Protein AF-A0A5N6WJH3-F1 (afdb_monomer)

Foldseek 3Di:
DPPPPDDDCPVVVLVVLVVVLVVVLPDDPVVCPDPVSVVVCLVCLVVQLLNCLLVLHQRSCLDPVNLVSLVVCVVPDPDPDPLLSVLSSVVSSLSNVLSPLLSQLVVCVVVVPADPSLVVSLVVLVVSLCVLVVCCVPRLVVQWPQDDDPDDPDDDDGGQTPHPDLSSLLSLQVSLLSNLLSLLSNQVSQVVVCVVPVPGDGDDCPPVNVVSVSSNVSSLVVNCVVDVVRSPVSVVSSVSSVVSSVD

pLDDT: mean 78.59, std 16.02, range [24.7, 94.75]

Radius of gyration: 19.46 Å; Cα contacts (8 Å, |Δi|>4): 207; chains: 1; bounding box: 52×41×59 Å

Structure (mmCIF, N/CA/C/O backbone):
data_AF-A0A5N6WJH3-F1
#
_entry.id   AF-A0A5N6WJH3-F1
#
loop_
_atom_site.group_PDB
_atom_site.id
_atom_site.type_symbol
_atom_site.label_atom_id
_atom_site.label_alt_id
_atom_site.label_comp_id
_atom_site.label_asym_id
_atom_site.label_entity_id
_atom_site.label_seq_id
_atom_site.pdbx_PDB_ins_code
_atom_site.Cartn_x
_atom_site.Cartn_y
_atom_site.Cartn_z
_atom_site.occupancy
_atom_site.B_iso_or_equiv
_atom_site.auth_seq_id
_atom_site.auth_comp_id
_atom_site.auth_asym_id
_atom_site.auth_atom_id
_atom_site.pdbx_PDB_model_num
ATOM 1 N N . MET A 1 1 ? 3.617 14.339 -28.134 1.00 32.16 1 MET A N 1
ATOM 2 C CA . MET A 1 1 ? 2.434 13.971 -27.325 1.00 32.16 1 MET A CA 1
ATOM 3 C C . MET A 1 1 ? 2.775 14.183 -25.844 1.00 32.16 1 MET A C 1
ATOM 5 O O . MET A 1 1 ? 2.908 13.227 -25.104 1.00 32.16 1 MET A O 1
ATOM 9 N N . TRP A 1 2 ? 3.048 15.435 -25.448 1.00 30.73 2 TRP A N 1
ATOM 10 C CA . TRP A 1 2 ? 3.749 15.787 -24.191 1.00 30.73 2 TRP A CA 1
ATOM 11 C C . TRP A 1 2 ? 3.258 17.125 -23.586 1.00 30.73 2 TRP A C 1
ATOM 13 O O . TRP A 1 2 ? 4.018 17.862 -22.973 1.00 30.73 2 TRP A O 1
ATOM 23 N N . GLN A 1 3 ? 1.977 17.462 -23.759 1.00 24.70 3 GLN A N 1
ATOM 24 C CA . GLN A 1 3 ? 1.374 18.702 -23.236 1.00 24.70 3 GLN A CA 1
ATOM 25 C C . GLN A 1 3 ? 0.069 18.422 -22.469 1.00 24.70 3 GLN A C 1
ATOM 27 O O . GLN A 1 3 ? -0.959 19.036 -22.710 1.00 24.70 3 GLN A O 1
ATOM 32 N N . LEU A 1 4 ? 0.105 17.460 -21.543 1.00 34.00 4 LEU A N 1
ATOM 33 C CA . LEU A 1 4 ? -1.028 17.108 -20.665 1.00 34.00 4 LEU A CA 1
ATOM 34 C C . LEU A 1 4 ? -0.647 17.136 -19.170 1.00 34.00 4 LEU A C 1
ATOM 36 O O . LEU A 1 4 ? -1.301 16.516 -18.342 1.00 34.00 4 LEU A O 1
ATOM 40 N N . LEU A 1 5 ? 0.439 17.831 -18.808 1.00 43.34 5 LEU A N 1
ATOM 41 C CA . LEU A 1 5 ? 1.055 17.749 -17.473 1.00 43.34 5 LEU A CA 1
ATOM 42 C C . LEU A 1 5 ? 0.776 18.934 -16.535 1.00 43.34 5 LEU A C 1
ATOM 44 O O . LEU A 1 5 ? 1.404 19.032 -15.476 1.00 43.34 5 LEU A O 1
ATOM 48 N N . THR A 1 6 ? -0.159 19.826 -16.866 1.00 44.81 6 THR A N 1
ATOM 49 C CA . THR A 1 6 ? -0.454 20.980 -16.004 1.00 44.81 6 THR A CA 1
ATOM 50 C C . THR A 1 6 ? -1.944 21.318 -15.944 1.00 44.81 6 THR A C 1
ATOM 52 O O . THR A 1 6 ? -2.487 21.991 -16.813 1.00 44.81 6 THR A O 1
ATOM 55 N N . ASN A 1 7 ? -2.555 20.898 -14.834 1.00 43.06 7 ASN A N 1
ATOM 56 C CA . ASN A 1 7 ? -3.605 21.596 -14.081 1.00 43.06 7 ASN A CA 1
ATOM 57 C C . ASN A 1 7 ? -5.048 21.706 -14.611 1.00 43.06 7 ASN A C 1
ATOM 59 O O . ASN A 1 7 ? -5.865 22.268 -13.888 1.00 43.06 7 ASN A O 1
ATOM 63 N N . ALA A 1 8 ? -5.424 21.126 -15.756 1.00 41.91 8 ALA A N 1
ATOM 64 C CA . ALA A 1 8 ? -6.827 21.161 -16.221 1.00 41.91 8 ALA A CA 1
ATOM 65 C C . ALA A 1 8 ? -7.581 19.811 -16.174 1.00 41.91 8 ALA A C 1
ATOM 67 O O . ALA A 1 8 ? -8.808 19.796 -16.242 1.00 41.91 8 ALA A O 1
ATOM 68 N N . ASP A 1 9 ? -6.884 18.678 -16.024 1.00 46.31 9 ASP A N 1
ATOM 69 C CA . ASP A 1 9 ? -7.459 17.357 -16.332 1.00 46.31 9 ASP A CA 1
ATOM 70 C C . ASP A 1 9 ? -7.733 16.444 -15.127 1.00 46.31 9 ASP A C 1
ATOM 72 O O . ASP A 1 9 ? -8.095 15.286 -15.328 1.00 46.31 9 ASP A O 1
ATOM 76 N N . ASN A 1 10 ? -7.628 16.920 -13.881 1.00 49.72 10 ASN A N 1
ATOM 77 C CA . ASN A 1 10 ? -7.889 16.079 -12.697 1.00 49.72 10 ASN A CA 1
ATOM 78 C C . ASN A 1 10 ? -9.266 15.383 -12.767 1.00 49.72 10 ASN A C 1
ATOM 80 O O . ASN A 1 10 ? -9.394 14.215 -12.406 1.00 49.72 10 ASN A O 1
ATOM 84 N N . GLY A 1 11 ? -10.282 16.062 -13.317 1.00 52.88 11 GLY A N 1
ATOM 85 C CA . GLY A 1 11 ? -11.601 15.470 -13.560 1.00 52.88 11 GLY A CA 1
ATOM 86 C C . GLY A 1 11 ? -11.616 14.401 -14.662 1.00 52.88 11 GLY A C 1
ATOM 87 O O . GLY A 1 11 ? -12.290 13.386 -14.514 1.00 52.88 11 GLY A O 1
ATOM 88 N N . ARG A 1 12 ? -10.847 14.580 -15.746 1.00 53.66 12 ARG A N 1
ATOM 89 C CA . ARG A 1 12 ? -10.812 13.650 -16.891 1.00 53.66 12 ARG A CA 1
ATOM 90 C C . ARG A 1 12 ? -9.989 12.397 -16.600 1.00 53.66 12 ARG A C 1
ATOM 92 O O . ARG A 1 12 ? -10.403 11.306 -16.981 1.00 53.66 12 ARG A O 1
ATOM 99 N N . TRP A 1 13 ? -8.873 12.527 -15.884 1.00 51.66 13 TRP A N 1
ATOM 100 C CA . TRP A 1 13 ? -8.043 11.386 -15.486 1.00 51.66 13 TRP A CA 1
ATOM 101 C C . TRP A 1 13 ? -8.733 10.500 -14.455 1.00 51.66 13 TRP A C 1
ATOM 103 O O . TRP A 1 13 ? -8.719 9.284 -14.617 1.00 51.66 13 TRP A O 1
ATOM 113 N N . ASN A 1 14 ? -9.409 11.091 -13.463 1.00 58.97 14 ASN A N 1
ATOM 114 C CA . ASN A 1 14 ? -10.216 10.321 -12.517 1.00 58.97 14 ASN A CA 1
ATOM 115 C C . ASN A 1 14 ? -11.358 9.577 -13.227 1.00 58.97 14 ASN A C 1
ATOM 117 O O . ASN A 1 14 ? -11.611 8.417 -12.928 1.00 58.97 14 ASN A O 1
ATOM 121 N N . GLN A 1 15 ? -12.022 10.195 -14.211 1.00 62.81 15 GLN A N 1
ATOM 122 C CA . GLN A 1 15 ? -13.077 9.529 -14.988 1.00 62.81 15 GLN A CA 1
ATOM 123 C C . GLN A 1 15 ? -12.544 8.387 -15.867 1.00 62.81 15 GLN A C 1
ATOM 125 O O . GLN A 1 15 ? -13.124 7.301 -15.879 1.00 62.81 15 GLN A O 1
ATOM 130 N N . LEU A 1 16 ? -11.431 8.597 -16.577 1.00 63.16 16 LEU A N 1
ATOM 131 C CA . LEU A 1 16 ? -10.795 7.561 -17.402 1.00 63.16 16 LEU A CA 1
ATOM 132 C C . LEU A 1 16 ? -10.299 6.385 -16.561 1.00 63.16 16 LEU A C 1
ATOM 134 O O . LEU A 1 16 ? -10.426 5.223 -16.959 1.00 63.16 16 LEU A O 1
ATOM 138 N N . SER A 1 17 ? -9.760 6.674 -15.382 1.00 66.44 17 SER A N 1
ATOM 139 C CA . SER A 1 17 ? -9.270 5.643 -14.484 1.00 66.44 17 SER A CA 1
ATOM 140 C C . SER A 1 17 ? -10.406 4.876 -13.806 1.00 66.44 17 SER A C 1
ATOM 142 O O . SER A 1 17 ? -10.348 3.649 -13.746 1.00 66.44 17 SER A O 1
ATOM 144 N N . HIS A 1 18 ? -11.494 5.557 -13.423 1.00 76.19 18 HIS A N 1
ATOM 145 C CA . HIS A 1 18 ? -12.748 4.917 -13.015 1.00 76.19 18 HIS A CA 1
ATOM 146 C C . HIS A 1 18 ? -13.290 3.982 -14.099 1.00 76.19 18 HIS A C 1
ATOM 148 O O . HIS A 1 18 ? -13.657 2.847 -13.797 1.00 76.19 18 HIS A O 1
ATOM 154 N N . GLY A 1 19 ? -13.295 4.428 -15.359 1.00 81.12 19 GLY A N 1
ATOM 155 C CA . GLY A 1 19 ? -13.703 3.603 -16.496 1.00 81.12 19 GLY A CA 1
ATOM 156 C C . GLY A 1 19 ? -12.815 2.369 -16.663 1.00 81.12 19 GLY A C 1
ATOM 157 O O . GLY A 1 19 ? -13.323 1.262 -16.811 1.00 81.12 19 GLY A O 1
ATOM 158 N N . THR A 1 20 ? -11.495 2.536 -16.563 1.00 83.19 20 THR A N 1
ATOM 159 C CA . THR A 1 20 ? -10.525 1.431 -16.678 1.00 83.19 20 THR A CA 1
ATOM 160 C C . THR A 1 20 ? -10.698 0.410 -15.557 1.00 83.19 20 THR A C 1
ATOM 162 O O . THR A 1 20 ? -10.765 -0.791 -15.821 1.00 83.19 20 THR A O 1
ATOM 165 N N . LYS A 1 21 ? -10.842 0.879 -14.313 1.00 87.19 21 LYS A N 1
ATOM 166 C CA . LYS A 1 21 ? -11.121 0.028 -13.155 1.00 87.19 21 LYS A CA 1
ATOM 167 C C . LYS A 1 21 ? -12.421 -0.753 -13.345 1.00 87.19 21 LYS A C 1
ATOM 169 O O . LYS A 1 21 ? -12.420 -1.968 -13.184 1.00 87.19 21 LYS A O 1
ATOM 174 N N . ALA A 1 22 ? -13.505 -0.079 -13.733 1.00 86.31 22 ALA A N 1
ATOM 175 C CA . ALA A 1 22 ? -14.798 -0.719 -13.959 1.00 86.31 22 ALA A CA 1
ATOM 176 C C . ALA A 1 22 ? -14.737 -1.760 -15.087 1.00 86.31 22 ALA A C 1
ATOM 178 O O . ALA A 1 22 ? -15.319 -2.835 -14.963 1.00 86.31 22 ALA A O 1
ATOM 179 N N . LEU A 1 23 ? -14.012 -1.477 -16.172 1.00 86.81 23 LEU A N 1
ATOM 180 C CA . LEU A 1 23 ? -13.816 -2.433 -17.262 1.00 86.81 23 LEU A CA 1
ATOM 181 C C . LEU A 1 23 ? -13.069 -3.681 -16.788 1.00 86.81 23 LEU A C 1
ATOM 183 O O . LEU A 1 23 ? -13.513 -4.788 -17.076 1.00 86.81 23 LEU A O 1
ATOM 187 N N . ILE A 1 24 ? -11.968 -3.514 -16.051 1.00 88.88 24 ILE A N 1
ATOM 188 C CA . ILE A 1 24 ? -11.166 -4.636 -15.543 1.00 88.88 24 ILE A CA 1
ATOM 189 C C . ILE A 1 24 ? -11.953 -5.452 -14.519 1.00 88.88 24 ILE A C 1
ATOM 191 O O . ILE A 1 24 ? -11.999 -6.672 -14.630 1.00 88.88 24 ILE A O 1
ATOM 195 N N . GLN A 1 25 ? -12.621 -4.787 -13.576 1.00 89.38 25 GLN A N 1
ATOM 196 C CA . GLN A 1 25 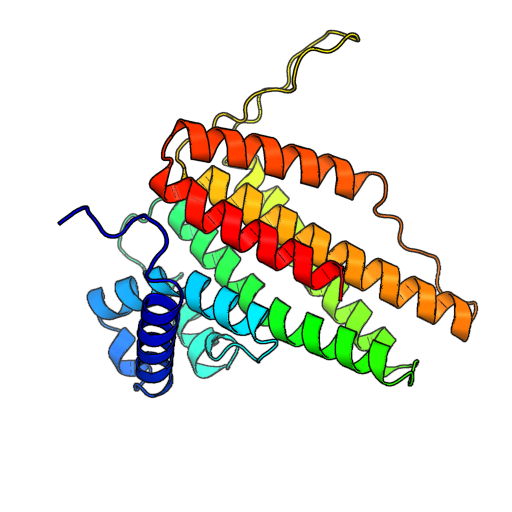? -13.425 -5.433 -12.541 1.00 89.38 25 GLN A CA 1
ATOM 197 C C . GLN A 1 25 ? -14.561 -6.286 -13.125 1.00 89.38 25 GLN A C 1
ATOM 199 O O . GLN A 1 25 ? -14.881 -7.331 -12.567 1.00 89.38 25 GLN A O 1
ATOM 204 N N . ASN A 1 26 ? -15.162 -5.852 -14.239 1.00 87.81 26 ASN A N 1
ATOM 205 C CA . ASN A 1 26 ? -16.248 -6.574 -14.910 1.00 87.81 26 ASN A CA 1
ATOM 206 C C . ASN A 1 26 ? -15.763 -7.553 -15.995 1.00 87.81 26 ASN A C 1
ATOM 208 O O . ASN A 1 26 ? -16.580 -8.234 -16.615 1.00 87.81 26 ASN A O 1
ATOM 212 N N . CYS A 1 27 ? -14.458 -7.618 -16.269 1.00 87.62 27 CYS A N 1
ATOM 213 C CA . CYS A 1 27 ? -13.908 -8.610 -17.185 1.00 87.62 27 CYS A CA 1
ATOM 214 C C . CYS A 1 27 ? -13.752 -9.962 -16.491 1.00 87.62 27 CYS A C 1
ATOM 216 O O . CYS A 1 27 ? -13.432 -10.042 -15.310 1.00 87.62 27 CYS A O 1
ATOM 218 N N . ASP A 1 28 ? -13.892 -11.034 -17.269 1.00 87.75 28 ASP A N 1
ATOM 219 C CA . ASP A 1 28 ? -13.477 -12.357 -16.821 1.00 87.75 28 ASP A CA 1
ATOM 220 C C . ASP A 1 28 ? -11.967 -12.365 -16.517 1.00 87.75 28 ASP A C 1
ATOM 222 O O . ASP A 1 28 ? -11.148 -11.967 -17.355 1.00 87.75 28 ASP A O 1
ATOM 226 N N . ILE A 1 29 ? -11.608 -12.847 -15.324 1.00 89.44 29 ILE A N 1
ATOM 227 C CA . ILE A 1 29 ? -10.230 -12.968 -14.829 1.00 89.44 29 ILE A CA 1
ATOM 228 C C . ILE A 1 29 ? -9.385 -13.807 -15.794 1.00 89.44 29 ILE A C 1
ATOM 230 O O . ILE A 1 29 ? -8.207 -13.513 -16.010 1.00 89.44 29 ILE A O 1
ATOM 234 N N . GLY A 1 30 ? -9.998 -14.792 -16.466 1.00 87.88 30 GLY A N 1
ATOM 235 C CA . GLY A 1 30 ? -9.342 -15.613 -17.485 1.00 87.88 30 GLY A CA 1
ATOM 236 C C . GLY A 1 30 ? -8.691 -14.809 -18.619 1.00 87.88 30 GLY A C 1
ATOM 237 O O . GLY A 1 30 ? -7.679 -15.247 -19.174 1.00 87.88 30 GLY A O 1
ATOM 238 N N . ARG A 1 31 ? -9.193 -13.602 -18.923 1.00 88.12 31 ARG A N 1
ATOM 239 C CA . ARG A 1 31 ? -8.635 -12.722 -19.968 1.00 88.12 31 ARG A CA 1
ATOM 240 C C . ARG A 1 31 ? -7.247 -12.186 -19.624 1.00 88.12 31 ARG A C 1
ATOM 242 O O . ARG A 1 31 ? -6.472 -11.900 -20.530 1.00 88.12 31 ARG A O 1
ATOM 249 N N . PHE A 1 32 ? -6.911 -12.098 -18.340 1.00 89.31 32 PHE A N 1
ATOM 250 C CA . PHE A 1 32 ? -5.624 -11.579 -17.872 1.00 89.31 32 PHE A CA 1
ATOM 251 C C . PHE A 1 32 ? -4.522 -12.643 -17.838 1.00 89.31 32 PHE A C 1
ATOM 253 O O . PHE A 1 32 ? -3.398 -12.346 -17.451 1.00 89.31 32 PHE A O 1
ATOM 260 N N . ARG A 1 33 ? -4.801 -13.880 -18.272 1.00 86.38 33 ARG A N 1
ATOM 261 C CA . ARG A 1 33 ? -3.776 -14.931 -18.402 1.00 86.38 33 ARG A CA 1
ATOM 262 C C . ARG A 1 33 ? -2.758 -14.636 -19.505 1.00 86.38 33 ARG A C 1
ATOM 264 O O . ARG A 1 33 ? -1.652 -15.166 -19.464 1.00 86.38 33 ARG A O 1
ATOM 271 N N . GLN A 1 34 ? -3.125 -13.811 -20.484 1.00 85.06 34 GLN A N 1
ATOM 272 C CA . GLN A 1 34 ? -2.228 -13.413 -21.562 1.00 85.06 34 GLN A CA 1
ATOM 273 C C . GLN A 1 34 ? -1.188 -12.392 -21.062 1.00 85.06 34 GLN A C 1
ATOM 275 O O . GLN A 1 34 ? -1.531 -11.522 -20.257 1.00 85.06 34 GLN A O 1
ATOM 280 N N . PRO A 1 35 ? 0.079 -12.453 -21.524 1.00 83.88 35 PRO A N 1
ATOM 281 C CA . PRO A 1 35 ? 1.154 -11.616 -20.984 1.00 83.88 35 PRO A CA 1
ATOM 282 C C . PRO A 1 35 ? 0.890 -10.108 -21.061 1.00 83.88 35 PRO A C 1
ATOM 284 O O . PRO A 1 35 ? 1.255 -9.374 -20.144 1.00 83.88 35 PRO A O 1
ATOM 287 N N . PHE A 1 36 ? 0.255 -9.639 -22.139 1.00 85.19 36 PHE A N 1
ATOM 288 C CA . PHE A 1 36 ? -0.025 -8.218 -22.337 1.00 85.19 36 PHE A CA 1
ATOM 289 C C . PHE A 1 36 ? -1.093 -7.708 -21.364 1.00 85.19 36 PHE A C 1
ATOM 291 O O . PHE A 1 36 ? -0.845 -6.761 -20.618 1.00 85.19 36 PHE A O 1
ATOM 298 N N . GLU A 1 37 ? -2.256 -8.358 -21.325 1.00 87.56 37 GLU A N 1
ATOM 299 C CA . GLU A 1 37 ? -3.357 -8.030 -20.418 1.00 87.56 37 GLU A CA 1
ATOM 300 C C . GLU A 1 37 ? -2.897 -8.118 -18.965 1.00 87.56 37 GLU A C 1
ATOM 302 O O . GLU A 1 37 ? -3.240 -7.259 -18.149 1.00 87.56 37 GLU A O 1
ATOM 307 N N . ARG A 1 38 ? -2.054 -9.106 -18.652 1.00 85.38 38 ARG A N 1
ATOM 308 C CA . ARG A 1 38 ? -1.432 -9.220 -17.338 1.00 85.38 38 ARG A CA 1
ATOM 309 C C . ARG A 1 38 ? -0.548 -8.024 -17.014 1.00 85.38 38 ARG A C 1
ATOM 311 O O 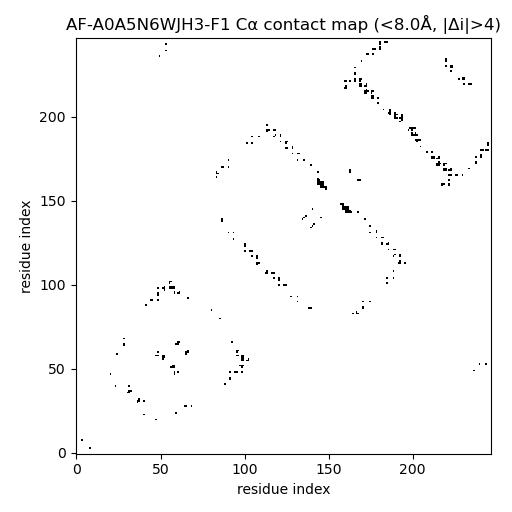. ARG A 1 38 ? -0.717 -7.415 -15.962 1.00 85.38 38 ARG A O 1
ATOM 318 N N . ALA A 1 39 ? 0.385 -7.675 -17.898 1.00 83.62 39 ALA A N 1
ATOM 319 C CA . ALA A 1 39 ? 1.272 -6.532 -17.694 1.00 83.62 39 ALA A CA 1
ATOM 320 C C . ALA A 1 39 ? 0.477 -5.223 -17.551 1.00 83.62 39 ALA A C 1
ATOM 322 O O . ALA A 1 39 ? 0.830 -4.365 -16.740 1.00 83.62 39 ALA A O 1
ATOM 323 N N . MET A 1 40 ? -0.631 -5.096 -18.286 1.00 86.12 40 MET A N 1
ATOM 324 C CA . MET A 1 40 ? -1.573 -3.991 -18.146 1.00 86.12 40 MET A CA 1
ATOM 325 C C . MET A 1 40 ? -2.201 -3.971 -16.745 1.00 86.12 40 MET A C 1
ATOM 327 O O . MET A 1 40 ? -2.115 -2.936 -16.084 1.00 86.12 40 MET A O 1
ATOM 331 N N . LEU A 1 41 ? -2.756 -5.089 -16.259 1.00 88.81 41 LEU A N 1
ATOM 332 C CA . LEU A 1 41 ? -3.303 -5.193 -14.897 1.00 88.81 41 LEU A CA 1
ATOM 333 C C . LEU A 1 41 ? -2.246 -4.835 -13.843 1.00 88.81 41 LEU A C 1
ATOM 335 O O . LEU A 1 41 ? -2.488 -3.992 -12.981 1.00 88.81 41 LEU A O 1
ATOM 339 N N . GLU A 1 42 ? -1.051 -5.412 -13.962 1.00 87.25 42 GLU A N 1
ATOM 340 C CA . GLU A 1 42 ? 0.068 -5.157 -13.055 1.00 87.25 42 GLU A CA 1
ATOM 341 C C . GLU A 1 42 ? 0.487 -3.686 -13.035 1.00 87.25 42 GLU A C 1
ATOM 343 O O . GLU A 1 42 ? 0.797 -3.136 -11.978 1.00 87.25 42 GLU A O 1
ATOM 348 N N . SER A 1 43 ? 0.482 -3.016 -14.189 1.00 84.19 43 SER A N 1
ATOM 349 C CA . SER A 1 43 ? 0.833 -1.595 -14.286 1.00 84.19 43 SER A CA 1
ATOM 350 C C . SER A 1 43 ? -0.164 -0.673 -13.578 1.00 84.19 43 SER A C 1
ATOM 352 O O . SER A 1 43 ? 0.227 0.403 -13.131 1.00 84.19 43 SER A O 1
ATOM 354 N N . GLN A 1 44 ? -1.427 -1.095 -13.454 1.00 87.44 44 GLN A N 1
ATOM 355 C CA . GLN A 1 44 ? -2.515 -0.284 -12.898 1.00 87.44 44 GLN A CA 1
ATOM 356 C C . GLN A 1 44 ? -2.881 -0.666 -11.456 1.00 87.44 44 GLN A C 1
ATOM 358 O O . GLN A 1 44 ? -3.644 0.044 -10.805 1.00 87.44 44 GLN A O 1
ATOM 363 N N . ARG A 1 45 ? -2.324 -1.761 -10.926 1.00 89.19 45 ARG A N 1
ATOM 364 C CA . ARG A 1 45 ? -2.699 -2.347 -9.629 1.00 89.19 45 ARG A CA 1
ATOM 365 C C . ARG A 1 45 ? -2.647 -1.337 -8.479 1.00 89.19 45 ARG A C 1
ATOM 367 O O . ARG A 1 45 ? -3.648 -1.114 -7.805 1.00 89.19 45 ARG A O 1
ATOM 374 N N . ALA A 1 46 ? -1.511 -0.654 -8.329 1.00 86.12 46 ALA A N 1
ATOM 375 C CA . ALA A 1 46 ? -1.323 0.388 -7.319 1.00 86.12 46 ALA A CA 1
ATOM 376 C C . ALA A 1 46 ? -2.322 1.546 -7.472 1.00 86.12 46 ALA A C 1
ATOM 378 O O . ALA A 1 46 ? -2.786 2.101 -6.480 1.00 86.12 46 ALA A O 1
ATOM 379 N N . PHE A 1 47 ? -2.686 1.888 -8.711 1.00 83.19 47 PHE A N 1
ATOM 380 C CA . PHE A 1 47 ? -3.638 2.957 -8.980 1.00 83.19 47 PHE A CA 1
ATOM 381 C C . PHE A 1 47 ? -5.045 2.598 -8.483 1.00 83.19 47 PHE A C 1
ATOM 383 O O . PHE A 1 47 ? -5.677 3.416 -7.817 1.00 83.19 47 PHE A O 1
ATOM 390 N N . PHE A 1 48 ? -5.523 1.375 -8.743 1.00 87.38 48 PHE A N 1
ATOM 391 C CA . PHE A 1 48 ? -6.833 0.925 -8.252 1.00 87.38 48 PHE A CA 1
ATOM 392 C C . PHE A 1 48 ? -6.897 0.920 -6.727 1.00 87.38 48 PHE A C 1
ATOM 394 O O . PHE A 1 48 ? -7.877 1.394 -6.160 1.00 87.38 48 PHE A O 1
ATOM 401 N N . ILE A 1 49 ? -5.827 0.459 -6.076 1.00 86.81 49 ILE A N 1
ATOM 402 C CA . ILE A 1 49 ? -5.727 0.442 -4.614 1.00 86.81 49 ILE A CA 1
ATOM 403 C C . ILE A 1 49 ? -5.824 1.859 -4.050 1.00 86.81 49 ILE A C 1
ATOM 405 O O . ILE A 1 49 ? -6.630 2.107 -3.160 1.00 86.81 49 ILE A O 1
ATOM 409 N N . VAL A 1 50 ? -5.045 2.803 -4.586 1.00 80.19 50 VAL A N 1
ATOM 410 C CA . VAL A 1 50 ? -5.073 4.204 -4.137 1.00 80.19 50 VAL A CA 1
ATOM 411 C C . VAL A 1 50 ? -6.436 4.842 -4.393 1.00 80.19 50 VAL A C 1
ATOM 413 O O . VAL A 1 50 ? -6.953 5.556 -3.538 1.00 80.19 50 VAL A O 1
ATOM 416 N N . GLN A 1 51 ? -7.054 4.571 -5.541 1.00 80.25 51 GLN A N 1
ATOM 417 C CA . GLN A 1 51 ? -8.392 5.067 -5.851 1.00 80.25 51 GLN A CA 1
ATOM 418 C C . GLN A 1 51 ? -9.434 4.573 -4.838 1.00 80.25 51 GLN A C 1
ATOM 420 O O . GLN A 1 51 ? -10.218 5.377 -4.338 1.00 80.25 51 GLN A O 1
ATOM 425 N N . ASP A 1 52 ? -9.418 3.283 -4.509 1.00 84.12 52 ASP A N 1
ATOM 426 C CA . ASP A 1 52 ? -10.314 2.688 -3.513 1.00 84.12 52 ASP A CA 1
ATOM 427 C C . ASP A 1 52 ? -10.046 3.189 -2.097 1.00 84.12 52 ASP A C 1
ATOM 429 O O . ASP A 1 52 ? -10.978 3.502 -1.361 1.00 84.12 52 ASP A O 1
ATOM 433 N N . MET A 1 53 ? -8.774 3.370 -1.751 1.00 78.69 53 MET A N 1
ATOM 434 C CA . MET A 1 53 ? -8.357 3.969 -0.487 1.00 78.69 53 MET A CA 1
ATOM 435 C C . MET A 1 53 ? -8.905 5.389 -0.314 1.00 78.69 53 MET A C 1
ATOM 437 O O . MET A 1 53 ? -9.455 5.717 0.733 1.00 78.69 53 MET A O 1
ATOM 441 N N . ASN A 1 54 ? -8.818 6.215 -1.359 1.00 76.00 54 ASN A N 1
ATOM 442 C CA . ASN A 1 54 ? -9.334 7.586 -1.341 1.00 76.00 54 ASN A CA 1
ATOM 443 C C . ASN A 1 54 ? -10.854 7.650 -1.221 1.00 76.00 54 ASN A C 1
ATOM 445 O O . ASN A 1 54 ? -11.389 8.559 -0.591 1.00 76.00 54 ASN A O 1
ATOM 449 N N . LEU A 1 55 ? -11.546 6.705 -1.853 1.00 77.50 55 LEU A N 1
ATOM 450 C CA . LEU A 1 55 ? -13.001 6.618 -1.800 1.00 77.50 55 LEU A CA 1
ATOM 451 C C . LEU A 1 55 ? -13.499 5.895 -0.550 1.00 77.50 55 LEU A C 1
ATOM 453 O O . LEU A 1 55 ? -14.710 5.844 -0.357 1.00 77.50 55 LEU A O 1
ATOM 457 N N . ARG A 1 56 ? -12.585 5.365 0.278 1.00 74.00 56 ARG A N 1
ATOM 458 C CA . ARG A 1 56 ? -12.892 4.499 1.420 1.00 74.00 56 ARG A CA 1
ATOM 459 C C . ARG A 1 56 ? -13.849 3.385 0.987 1.00 74.00 56 ARG A C 1
ATOM 461 O O . ARG A 1 56 ? -14.959 3.287 1.487 1.00 74.00 56 ARG A O 1
ATOM 468 N N . GLN A 1 57 ? -13.452 2.636 -0.039 1.00 82.69 57 GLN A N 1
ATOM 469 C CA . GLN A 1 57 ? -14.212 1.503 -0.558 1.00 82.69 57 GLN A CA 1
ATOM 470 C C . GLN A 1 57 ? -13.337 0.249 -0.623 1.00 82.69 57 GLN A C 1
ATOM 472 O O . GLN A 1 57 ? -12.115 0.346 -0.774 1.00 82.69 57 GLN A O 1
ATOM 477 N N . PRO A 1 58 ? -13.941 -0.952 -0.573 1.00 84.81 58 PRO A N 1
ATOM 478 C CA . PRO A 1 58 ? -13.205 -2.186 -0.779 1.00 84.81 58 PRO A CA 1
ATOM 479 C C . PRO A 1 58 ? -12.570 -2.256 -2.166 1.00 84.81 58 PRO A C 1
ATOM 481 O O . PRO A 1 58 ? -13.245 -2.101 -3.186 1.00 84.81 58 PRO A O 1
ATOM 484 N N . CYS A 1 59 ? -11.276 -2.576 -2.210 1.00 88.81 59 CYS A N 1
ATOM 485 C CA . CYS A 1 59 ? -10.603 -2.818 -3.475 1.00 88.81 59 CYS A CA 1
ATOM 486 C C . CYS A 1 59 ? -11.037 -4.164 -4.059 1.00 88.81 59 CYS A C 1
ATOM 488 O O . CYS A 1 59 ? -10.926 -5.198 -3.402 1.00 88.81 59 CYS A O 1
ATOM 490 N N . PHE A 1 60 ? -11.496 -4.184 -5.314 1.00 89.94 60 PHE A N 1
ATOM 491 C CA . PHE A 1 60 ? -11.943 -5.426 -5.964 1.00 89.94 60 PHE A CA 1
ATOM 492 C C . PHE A 1 60 ? -10.827 -6.484 -6.044 1.00 89.94 60 PHE A C 1
ATOM 494 O O . PHE A 1 60 ? -11.105 -7.680 -6.000 1.00 89.94 60 PHE A O 1
ATOM 501 N N . LEU A 1 61 ? -9.565 -6.043 -6.085 1.00 91.25 61 LEU A N 1
ATOM 502 C CA . LEU A 1 61 ? -8.383 -6.907 -6.064 1.00 91.25 61 LEU A CA 1
ATOM 503 C C . LEU A 1 61 ? -8.213 -7.672 -4.743 1.00 91.25 61 LEU A C 1
ATOM 505 O O . LEU A 1 61 ? -7.491 -8.664 -4.705 1.00 91.25 61 LEU A O 1
ATOM 509 N N . ALA A 1 62 ? -8.877 -7.240 -3.667 1.00 88.75 62 ALA A N 1
ATOM 510 C CA . ALA A 1 62 ? -8.876 -7.955 -2.396 1.00 88.75 62 ALA A CA 1
ATOM 511 C C . ALA A 1 62 ? -9.743 -9.231 -2.428 1.00 88.75 62 ALA A C 1
ATOM 513 O O . ALA A 1 62 ? -9.613 -10.074 -1.542 1.00 88.75 62 ALA A O 1
ATOM 514 N N . GLN A 1 63 ? -10.613 -9.399 -3.433 1.00 89.00 63 GLN A N 1
ATOM 515 C CA . GLN A 1 63 ? -11.506 -10.557 -3.556 1.00 89.00 63 GLN A CA 1
ATOM 516 C C . GLN A 1 63 ? -10.736 -11.827 -3.957 1.00 89.00 63 GLN A C 1
ATOM 518 O O . GLN A 1 63 ? -9.817 -11.767 -4.773 1.00 89.00 63 GLN A O 1
ATOM 523 N N . SER A 1 64 ? -11.139 -12.989 -3.423 1.00 86.81 64 SER A N 1
ATOM 524 C CA . SER A 1 64 ? -10.415 -14.270 -3.582 1.00 86.81 64 SER A CA 1
ATOM 525 C C . SER A 1 64 ? -10.062 -14.631 -5.036 1.00 86.81 64 SER A C 1
ATOM 527 O O . SER A 1 64 ? -8.889 -14.915 -5.273 1.00 86.81 64 SER A O 1
ATOM 529 N N . PRO A 1 65 ? -10.966 -14.500 -6.031 1.00 90.00 65 PRO A N 1
ATOM 530 C CA . PRO A 1 65 ? -10.629 -14.827 -7.417 1.00 90.00 65 PRO A CA 1
ATOM 531 C C . PRO A 1 65 ? -9.462 -13.997 -7.975 1.00 90.00 65 PRO A C 1
ATOM 533 O O . PRO A 1 65 ? -8.632 -14.503 -8.726 1.00 90.00 65 PRO A O 1
ATOM 536 N N . TRP A 1 66 ? -9.368 -12.723 -7.581 1.00 90.81 66 TRP A N 1
ATOM 537 C CA . TRP A 1 66 ? -8.268 -11.841 -7.974 1.00 90.81 66 TRP A CA 1
ATOM 538 C C . TRP A 1 66 ? -6.996 -12.127 -7.174 1.00 90.81 66 TRP A C 1
ATOM 540 O O . TRP A 1 66 ? -5.907 -12.145 -7.743 1.00 90.81 66 TRP A O 1
ATOM 550 N N . ARG A 1 67 ? -7.122 -12.403 -5.872 1.00 88.31 67 ARG A N 1
ATOM 551 C CA . ARG A 1 67 ? -5.996 -12.753 -4.990 1.00 88.31 67 ARG A CA 1
ATOM 552 C C . ARG A 1 67 ? -5.279 -14.022 -5.429 1.00 88.31 67 ARG A C 1
ATOM 554 O O . ARG A 1 67 ? -4.052 -14.046 -5.478 1.00 88.31 67 ARG A O 1
ATOM 561 N N . GLU A 1 68 ? -6.045 -15.064 -5.721 1.00 88.25 68 GLU A N 1
ATOM 562 C CA . GLU A 1 68 ? -5.528 -16.359 -6.163 1.00 88.25 68 GLU A CA 1
ATOM 563 C C . GLU A 1 68 ? -4.816 -16.204 -7.507 1.00 88.25 68 GLU A C 1
ATOM 565 O O . GLU A 1 68 ? -3.649 -16.571 -7.631 1.00 88.25 68 GLU A O 1
ATOM 570 N N . PHE A 1 69 ? -5.454 -15.524 -8.463 1.00 88.12 69 PHE A N 1
ATOM 571 C CA . PHE A 1 69 ? -4.877 -15.246 -9.777 1.00 88.12 69 PHE A CA 1
ATOM 572 C C . PHE A 1 69 ? -3.557 -14.450 -9.724 1.00 88.12 69 PHE A C 1
ATOM 574 O O . PHE A 1 69 ? -2.624 -14.714 -10.493 1.00 88.12 69 PHE A O 1
ATOM 581 N N . LEU A 1 70 ? -3.460 -13.452 -8.839 1.00 85.44 70 LEU A N 1
ATOM 582 C CA . LEU A 1 70 ? -2.233 -12.671 -8.669 1.00 85.44 70 LEU A CA 1
ATOM 583 C C . LEU A 1 70 ? -1.117 -13.519 -8.035 1.00 85.44 70 LEU A C 1
ATOM 585 O O . LEU A 1 70 ? 0.017 -13.462 -8.511 1.00 85.44 70 LEU A O 1
ATOM 589 N N . ARG A 1 71 ? -1.452 -14.369 -7.053 1.00 80.25 71 ARG A N 1
ATOM 590 C CA . ARG A 1 71 ? -0.498 -15.232 -6.334 1.00 80.25 71 ARG A CA 1
ATOM 591 C C . ARG A 1 71 ? 0.058 -16.376 -7.183 1.00 80.25 71 ARG A C 1
ATOM 593 O O . ARG A 1 71 ? 1.269 -16.568 -7.197 1.00 80.25 71 ARG A O 1
ATOM 600 N N . GLU A 1 72 ? -0.790 -17.098 -7.921 1.00 74.31 72 GLU A N 1
ATOM 601 C CA . GLU A 1 72 ? -0.402 -18.262 -8.752 1.00 74.31 72 GLU A CA 1
ATOM 602 C C . GLU A 1 72 ? 0.703 -17.950 -9.773 1.00 74.31 72 GLU A C 1
ATOM 604 O O . GLU A 1 72 ? 1.361 -18.837 -10.316 1.00 74.31 72 GLU A O 1
ATOM 609 N N . THR A 1 73 ? 0.899 -16.672 -10.086 1.00 61.06 73 THR A N 1
ATOM 610 C CA . THR A 1 73 ? 1.778 -16.274 -11.180 1.00 61.06 73 THR A CA 1
ATOM 611 C C . THR A 1 73 ? 3.101 -15.674 -10.742 1.00 61.06 73 THR A C 1
ATOM 613 O O . THR A 1 73 ? 4.023 -15.625 -11.556 1.00 61.06 73 THR A O 1
ATOM 616 N N . GLU A 1 74 ? 3.255 -15.293 -9.470 1.00 59.03 74 GLU A N 1
ATOM 617 C CA . GLU A 1 74 ? 4.595 -15.025 -8.930 1.00 59.03 74 GLU A CA 1
ATOM 618 C C . GLU A 1 74 ? 5.481 -16.282 -9.026 1.00 59.03 74 GLU A C 1
ATOM 620 O O . GLU A 1 74 ? 6.689 -16.173 -9.224 1.00 59.03 74 GLU A O 1
ATOM 625 N N . GLU A 1 75 ? 4.870 -17.471 -9.004 1.00 52.19 75 GLU A N 1
ATOM 626 C CA . GLU A 1 75 ? 5.545 -18.769 -9.130 1.00 52.19 75 GLU A CA 1
ATOM 627 C C . GLU A 1 75 ? 5.849 -19.184 -10.585 1.00 52.19 75 GLU A C 1
ATOM 629 O O . GLU A 1 75 ? 6.734 -20.007 -10.813 1.00 52.19 75 GLU A O 1
ATOM 634 N N . THR A 1 76 ? 5.155 -18.622 -11.586 1.00 50.88 76 THR A N 1
ATOM 635 C CA . THR A 1 76 ? 5.244 -19.057 -13.001 1.00 50.88 76 THR A CA 1
ATOM 636 C C . THR A 1 76 ? 5.816 -18.009 -13.965 1.00 50.88 76 THR A C 1
ATOM 638 O O . THR A 1 76 ? 5.944 -18.275 -15.163 1.00 50.88 76 THR A O 1
ATOM 641 N N . ALA A 1 77 ? 6.202 -16.824 -13.483 1.00 54.88 77 ALA A N 1
ATOM 642 C CA . ALA A 1 77 ? 6.758 -15.762 -14.321 1.00 54.88 77 ALA A CA 1
ATOM 643 C C . ALA A 1 77 ? 8.164 -16.114 -14.863 1.00 54.88 77 ALA A C 1
ATOM 645 O O . ALA A 1 77 ? 9.174 -15.992 -14.177 1.00 54.88 77 ALA A O 1
ATOM 646 N N . LEU A 1 78 ? 8.227 -16.503 -16.141 1.00 45.41 78 LEU A N 1
ATOM 647 C CA . LEU A 1 78 ? 9.453 -16.869 -16.873 1.00 45.41 78 LEU A CA 1
ATOM 648 C C . LEU A 1 78 ? 10.304 -15.667 -17.341 1.00 45.41 78 LEU A C 1
ATOM 650 O O . LEU A 1 78 ? 11.371 -15.856 -17.923 1.00 45.41 78 LEU A O 1
ATOM 654 N N . THR A 1 79 ? 9.845 -14.429 -17.139 1.00 56.44 79 THR A N 1
ATOM 655 C CA . THR A 1 79 ? 10.538 -13.220 -17.616 1.00 56.44 79 THR A CA 1
ATOM 656 C C . THR A 1 79 ? 11.387 -12.572 -16.521 1.00 56.44 79 THR A C 1
ATOM 658 O O . THR A 1 79 ? 10.876 -12.383 -15.412 1.00 56.44 79 THR A O 1
ATOM 661 N N . PRO A 1 80 ? 12.632 -12.137 -16.820 1.00 55.12 80 PRO A N 1
ATOM 662 C CA . PRO A 1 80 ? 13.454 -11.395 -15.872 1.00 55.12 80 PRO A CA 1
ATOM 663 C C . PRO A 1 80 ? 12.794 -10.050 -15.559 1.00 55.12 80 PRO A C 1
ATOM 665 O O . PRO A 1 80 ? 12.918 -9.071 -16.293 1.00 55.12 80 PRO A O 1
ATOM 668 N N . THR A 1 81 ? 12.047 -10.023 -14.463 1.00 69.44 81 THR A N 1
ATOM 669 C CA . THR A 1 81 ? 11.419 -8.821 -13.925 1.00 69.44 81 THR A CA 1
ATOM 670 C C . THR A 1 81 ? 12.429 -8.155 -13.000 1.00 69.44 81 THR A C 1
ATOM 672 O O . THR A 1 81 ? 13.093 -8.835 -12.217 1.00 69.44 81 THR A O 1
ATOM 675 N N . SER A 1 82 ? 12.598 -6.831 -13.092 1.00 81.00 82 SER A N 1
ATOM 676 C CA . SER A 1 82 ? 13.532 -6.136 -12.202 1.00 81.00 82 SER A CA 1
ATOM 677 C C . SER A 1 82 ? 13.135 -6.378 -10.740 1.00 81.00 82 SER A C 1
ATOM 679 O O . SER A 1 82 ? 11.947 -6.465 -10.417 1.00 81.00 82 SER A O 1
ATOM 681 N N . ARG A 1 83 ? 14.116 -6.462 -9.831 1.00 84.31 83 ARG A N 1
ATOM 682 C CA . ARG A 1 83 ? 13.847 -6.679 -8.398 1.00 84.31 83 ARG A CA 1
ATOM 683 C C . ARG A 1 83 ? 12.840 -5.665 -7.840 1.00 84.31 83 ARG A C 1
ATOM 685 O O . ARG A 1 83 ? 11.959 -6.046 -7.083 1.00 84.31 83 ARG A O 1
ATOM 692 N N . ALA A 1 84 ? 12.911 -4.402 -8.265 1.00 85.19 84 ALA A N 1
ATOM 693 C CA . ALA A 1 84 ? 11.957 -3.378 -7.843 1.00 85.19 84 ALA A CA 1
ATOM 694 C C . ALA A 1 84 ? 10.525 -3.651 -8.330 1.00 85.19 84 ALA A C 1
ATOM 696 O O . ALA A 1 84 ? 9.576 -3.383 -7.602 1.00 85.19 84 ALA A O 1
ATOM 697 N N . CYS A 1 85 ? 10.343 -4.209 -9.529 1.00 85.00 85 CYS A N 1
ATOM 698 C CA . CYS A 1 85 ? 9.021 -4.603 -10.014 1.00 85.00 85 CYS A CA 1
ATOM 699 C C . CYS A 1 85 ? 8.440 -5.774 -9.204 1.00 85.00 85 CYS A C 1
ATOM 701 O O . CYS A 1 85 ? 7.253 -5.742 -8.886 1.00 85.00 85 CYS A O 1
ATOM 703 N N . VAL A 1 86 ? 9.269 -6.749 -8.810 1.00 87.44 86 VAL A N 1
ATOM 704 C CA . VAL A 1 86 ? 8.852 -7.849 -7.918 1.00 87.44 86 VAL A CA 1
ATOM 705 C C . VAL A 1 86 ? 8.449 -7.310 -6.544 1.00 87.44 86 VAL A C 1
ATOM 707 O O . VAL A 1 86 ? 7.364 -7.609 -6.057 1.00 87.44 86 VAL A O 1
ATOM 710 N N . LEU A 1 87 ? 9.274 -6.444 -5.945 1.00 89.50 87 LEU A N 1
ATOM 711 C CA . LEU A 1 87 ? 8.962 -5.818 -4.655 1.00 89.50 87 LEU A CA 1
ATOM 712 C C . LEU A 1 87 ? 7.693 -4.957 -4.725 1.00 89.50 87 LEU A C 1
ATOM 714 O O . LEU A 1 87 ? 6.886 -4.972 -3.800 1.00 89.50 87 LEU A O 1
ATOM 718 N N . ARG A 1 88 ? 7.471 -4.251 -5.840 1.00 90.38 88 ARG A N 1
ATOM 719 C CA . ARG A 1 88 ? 6.234 -3.496 -6.075 1.00 90.38 88 ARG A CA 1
ATOM 720 C C . ARG A 1 88 ? 5.008 -4.394 -6.161 1.00 90.38 88 ARG A C 1
ATOM 722 O O . ARG A 1 88 ? 3.972 -4.006 -5.625 1.00 90.38 88 ARG A O 1
ATOM 729 N N . SER A 1 89 ? 5.109 -5.546 -6.829 1.00 89.00 89 SER A N 1
ATOM 730 C CA . SER A 1 89 ? 4.029 -6.542 -6.842 1.00 89.00 89 SER A CA 1
ATOM 731 C C . SER A 1 89 ? 3.692 -6.948 -5.412 1.00 89.00 89 SER A C 1
ATOM 733 O O . SER A 1 89 ? 2.586 -6.673 -4.961 1.00 89.00 89 SER A O 1
ATOM 735 N N . LYS A 1 90 ? 4.672 -7.438 -4.647 1.00 89.56 90 LYS A N 1
ATOM 736 C CA . LYS A 1 90 ? 4.453 -7.854 -3.254 1.00 89.56 90 LYS A CA 1
ATOM 737 C C . LYS A 1 90 ? 3.839 -6.757 -2.386 1.00 89.56 90 LYS A C 1
ATOM 739 O O . LYS A 1 90 ? 2.904 -7.017 -1.637 1.00 89.56 90 LYS A O 1
ATOM 744 N N . LEU A 1 91 ? 4.310 -5.513 -2.512 1.00 90.12 91 LEU A N 1
ATOM 745 C CA . LEU A 1 91 ? 3.711 -4.384 -1.798 1.00 90.12 91 LEU A CA 1
ATOM 746 C C . LEU A 1 91 ? 2.224 -4.226 -2.141 1.00 90.12 91 LEU A C 1
ATOM 748 O O . LEU A 1 91 ? 1.404 -4.058 -1.244 1.00 90.12 91 LEU A O 1
ATOM 752 N N . CYS A 1 92 ? 1.854 -4.308 -3.421 1.00 90.44 92 CYS A N 1
ATOM 753 C CA . CYS A 1 92 ? 0.456 -4.200 -3.834 1.00 90.44 92 CYS A CA 1
ATOM 754 C C . CYS A 1 92 ? -0.415 -5.328 -3.256 1.00 90.44 92 CYS A C 1
ATOM 756 O O . CYS A 1 92 ? -1.588 -5.080 -2.987 1.00 90.44 92 CYS A O 1
ATOM 758 N N . ASP A 1 93 ? 0.130 -6.527 -3.024 1.00 89.31 93 ASP A N 1
ATOM 759 C CA . ASP A 1 93 ? -0.603 -7.616 -2.362 1.00 89.31 93 ASP A CA 1
ATOM 760 C C . ASP A 1 93 ? -0.903 -7.325 -0.894 1.00 89.31 93 ASP A C 1
ATOM 762 O O . ASP A 1 93 ? -1.947 -7.735 -0.391 1.00 89.31 93 ASP A O 1
ATOM 766 N N . TRP A 1 94 ? -0.043 -6.578 -0.210 1.00 86.00 94 TRP A N 1
ATOM 767 C CA . TRP A 1 94 ? -0.330 -6.133 1.152 1.00 86.00 94 TRP A CA 1
ATOM 768 C C . TRP A 1 94 ? -1.293 -4.943 1.176 1.00 86.00 94 TRP A C 1
ATOM 770 O O . TRP A 1 94 ? -2.220 -4.896 1.984 1.00 86.00 94 TRP A O 1
ATOM 780 N N . LEU A 1 95 ? -1.115 -3.988 0.258 1.00 88.25 95 LEU A N 1
ATOM 781 C CA . LEU A 1 95 ? -1.867 -2.731 0.272 1.00 88.25 95 LEU A CA 1
ATOM 782 C C . LEU A 1 95 ? -3.362 -2.887 -0.020 1.00 88.25 95 LEU A C 1
ATOM 784 O O . LEU A 1 95 ? -4.142 -2.050 0.419 1.00 88.25 95 LEU A O 1
ATOM 788 N N . VAL A 1 96 ? -3.791 -3.928 -0.733 1.00 88.25 96 VAL A N 1
ATOM 789 C CA . VAL A 1 96 ? -5.216 -4.136 -1.066 1.00 88.25 96 VAL A CA 1
ATOM 790 C C . VAL A 1 96 ? -6.130 -4.302 0.160 1.00 88.25 96 VAL A C 1
ATOM 792 O O . VAL A 1 96 ? -7.322 -4.019 0.042 1.00 88.25 96 VAL A O 1
ATOM 795 N N . ASP A 1 97 ? -5.610 -4.714 1.325 1.00 86.00 97 ASP A N 1
ATOM 796 C CA . ASP A 1 97 ? -6.409 -4.865 2.558 1.00 86.00 97 ASP A CA 1
ATOM 797 C C . ASP A 1 97 ? -6.505 -3.584 3.393 1.00 86.00 97 ASP A C 1
ATOM 799 O O . ASP A 1 97 ? -7.418 -3.443 4.212 1.00 86.00 97 ASP A O 1
ATOM 803 N N . VAL A 1 98 ? -5.564 -2.657 3.199 1.00 85.12 98 VAL A N 1
ATOM 804 C CA . VAL A 1 98 ? -5.442 -1.437 4.005 1.00 85.12 98 VAL A CA 1
ATOM 805 C C . VAL A 1 98 ? -6.679 -0.531 3.876 1.00 85.12 98 VAL A C 1
ATOM 807 O O . VAL A 1 98 ? -7.176 -0.104 4.918 1.00 85.12 98 VAL A O 1
ATOM 810 N N . PRO A 1 99 ? -7.254 -0.280 2.678 1.00 82.31 99 PRO A N 1
ATOM 811 C CA . PRO A 1 99 ? -8.448 0.558 2.529 1.00 82.31 99 PRO A CA 1
ATOM 812 C C . PRO A 1 99 ? -9.626 0.119 3.402 1.00 82.31 99 PRO A C 1
ATOM 814 O O . PRO A 1 99 ? -10.177 0.924 4.148 1.00 82.31 99 PRO A O 1
ATOM 817 N N . VAL A 1 100 ? -9.970 -1.173 3.348 1.00 85.38 100 VAL A N 1
ATOM 818 C CA . VAL A 1 100 ? -11.103 -1.742 4.094 1.00 85.38 100 VAL A CA 1
ATOM 819 C C . VAL A 1 100 ? -10.854 -1.646 5.591 1.00 85.38 100 VAL A C 1
ATOM 821 O O . VAL A 1 100 ? -11.743 -1.267 6.345 1.00 85.38 100 VAL A O 1
ATOM 824 N N . LEU A 1 101 ? -9.634 -1.965 6.028 1.00 87.81 101 LEU A N 1
ATOM 825 C CA . LEU A 1 101 ? -9.272 -1.881 7.436 1.00 87.81 101 LEU A CA 1
ATOM 826 C C . LEU A 1 101 ? -9.429 -0.449 7.971 1.00 87.81 101 LEU A C 1
ATOM 828 O O . LEU A 1 101 ? -10.023 -0.261 9.031 1.00 87.81 101 LEU A O 1
ATOM 832 N N . LEU A 1 102 ? -8.915 0.551 7.249 1.00 84.75 102 LEU A N 1
ATOM 833 C CA . LEU A 1 102 ? -9.000 1.954 7.664 1.00 84.75 102 LEU A CA 1
ATOM 834 C C . LEU A 1 102 ? -10.450 2.455 7.687 1.00 84.75 102 LEU A C 1
ATOM 836 O O . LEU A 1 102 ? -10.834 3.173 8.611 1.00 84.75 102 LEU A O 1
ATOM 840 N N . GLU A 1 103 ? -11.270 2.044 6.718 1.00 84.62 103 GLU A N 1
ATOM 841 C CA . GLU A 1 103 ? -12.704 2.346 6.692 1.00 84.62 103 GLU A CA 1
ATOM 842 C C . GLU A 1 103 ? -13.431 1.735 7.900 1.00 84.62 103 GLU A C 1
ATOM 844 O O . GLU A 1 103 ? -14.177 2.428 8.594 1.00 84.62 103 GLU A O 1
ATOM 849 N N . GLU A 1 104 ? -13.184 0.459 8.208 1.00 87.88 104 GLU A N 1
ATOM 850 C CA . GLU A 1 104 ? -13.807 -0.230 9.342 1.00 87.88 104 GLU A CA 1
ATOM 851 C C . GLU A 1 104 ? -13.393 0.371 10.691 1.00 87.88 104 GLU A C 1
ATOM 853 O O . GLU A 1 104 ? -14.232 0.487 11.595 1.00 87.88 104 GLU A O 1
ATOM 858 N N . VAL A 1 105 ? -12.120 0.765 10.826 1.00 87.00 105 VAL A N 1
ATOM 859 C CA . VAL A 1 105 ? -11.615 1.491 11.998 1.00 87.00 105 VAL A CA 1
ATOM 860 C C . VAL A 1 105 ? -12.338 2.827 12.107 1.00 87.00 105 VAL A C 1
ATOM 862 O O . VAL A 1 105 ? -13.033 3.047 13.097 1.00 87.00 105 VAL A O 1
ATOM 865 N N . SER A 1 106 ? -12.282 3.669 11.072 1.00 84.50 106 SER A N 1
ATOM 866 C CA . SER A 1 106 ? -12.914 4.994 11.075 1.00 84.50 106 SER A CA 1
ATOM 867 C C . SER A 1 106 ? -14.420 4.920 11.353 1.00 84.50 106 SER A C 1
ATOM 869 O O . SER A 1 106 ? -14.923 5.647 12.209 1.00 84.50 106 SER A O 1
ATOM 871 N N . GLY A 1 107 ? -15.147 3.997 10.720 1.00 84.56 107 GLY A N 1
ATOM 872 C CA . GLY A 1 107 ? -16.581 3.810 10.955 1.00 84.56 107 GLY A CA 1
ATOM 873 C C . GLY A 1 107 ? -16.900 3.353 12.381 1.00 84.56 107 GLY A C 1
ATOM 874 O O . GLY A 1 107 ? -17.896 3.783 12.967 1.00 84.56 107 GLY A O 1
ATOM 875 N N . THR A 1 108 ? -16.039 2.523 12.978 1.00 84.62 108 THR A N 1
ATOM 876 C CA . THR A 1 108 ? -16.191 2.114 14.383 1.00 84.62 108 THR A CA 1
ATOM 877 C C . THR A 1 108 ? -15.934 3.292 15.324 1.00 84.62 108 THR A C 1
ATOM 879 O O . THR A 1 108 ? -16.735 3.497 16.238 1.00 84.62 108 THR A O 1
ATOM 882 N N . LEU A 1 109 ? -14.912 4.113 15.046 1.00 80.62 109 LEU A N 1
ATOM 883 C CA . LEU A 1 109 ? -14.617 5.344 15.789 1.00 80.62 109 LEU A CA 1
ATOM 884 C C . LEU A 1 109 ? -15.793 6.333 15.757 1.00 80.62 109 LEU A C 1
ATOM 886 O O . LEU A 1 109 ? -16.241 6.798 16.800 1.00 80.62 109 LEU A O 1
ATOM 890 N N . HIS A 1 110 ? -16.367 6.584 14.578 1.00 80.50 110 HIS A N 1
ATOM 891 C CA . HIS A 1 110 ? -17.502 7.502 14.419 1.00 80.50 110 HIS A CA 1
ATOM 892 C C . HIS A 1 110 ? -18.775 7.023 15.128 1.00 80.50 110 HIS A C 1
ATOM 894 O O . HIS A 1 110 ? -19.565 7.834 15.605 1.00 80.50 110 HIS A O 1
ATOM 900 N N . SER A 1 111 ? -18.993 5.707 15.193 1.00 77.56 111 SER A N 1
ATOM 901 C CA . SER A 1 111 ? -20.196 5.139 15.809 1.00 77.56 111 SER A CA 1
ATOM 902 C C . SER A 1 111 ? -20.197 5.184 17.342 1.00 77.56 111 SER A C 1
ATOM 904 O O . SER A 1 111 ? -21.240 4.948 17.946 1.00 77.56 111 SER A O 1
ATOM 906 N N . GLY A 1 112 ? -19.044 5.428 17.982 1.00 68.12 112 GLY A N 1
ATOM 907 C CA . GLY A 1 112 ? -18.901 5.439 19.444 1.00 68.12 112 GLY A CA 1
ATOM 908 C C . GLY A 1 112 ? -19.115 4.081 20.135 1.00 68.12 112 GLY A C 1
ATOM 909 O O . GLY A 1 112 ? -19.017 3.991 21.357 1.00 68.12 112 GLY A O 1
ATOM 910 N N . HIS A 1 113 ? -19.398 3.010 19.384 1.00 65.75 113 HIS A N 1
ATOM 911 C CA . HIS A 1 113 ? -19.561 1.653 19.907 1.00 65.75 113 HIS A CA 1
ATOM 912 C C . HIS A 1 113 ? -18.199 0.963 20.054 1.00 65.75 113 HIS A C 1
ATOM 914 O O . HIS A 1 113 ? -17.824 0.083 19.272 1.00 65.75 113 HIS A O 1
ATOM 920 N N . TYR A 1 114 ? -17.452 1.385 21.071 1.00 71.69 114 TYR A N 1
ATOM 921 C CA . TYR A 1 114 ? -16.168 0.797 21.441 1.00 71.69 114 TYR A CA 1
ATOM 922 C C . TYR A 1 114 ? -16.373 -0.545 22.165 1.00 71.69 114 TYR A C 1
ATOM 924 O O . TYR A 1 114 ? -17.308 -0.711 22.945 1.00 71.69 114 TYR A O 1
ATOM 932 N N . GLY A 1 115 ? -15.539 -1.540 21.854 1.00 74.38 115 GLY A N 1
ATOM 933 C CA . GLY A 1 115 ? -15.640 -2.891 22.416 1.00 74.38 115 GLY A CA 1
ATOM 934 C C . GLY A 1 115 ? -14.900 -3.931 21.571 1.00 74.38 115 GLY A C 1
ATOM 935 O O . GLY A 1 115 ? -13.991 -3.591 20.811 1.00 74.38 115 GLY A O 1
ATOM 936 N N . MET A 1 116 ? -15.338 -5.197 21.627 1.00 81.50 116 MET A N 1
ATOM 937 C CA . MET A 1 116 ? -14.689 -6.332 20.936 1.00 81.50 116 MET A CA 1
ATOM 938 C C . MET A 1 116 ? -14.461 -6.122 19.428 1.00 81.50 116 MET A C 1
ATOM 940 O O . MET A 1 116 ? -13.559 -6.726 18.844 1.00 81.50 116 MET A O 1
ATOM 944 N N . LYS A 1 117 ? -15.284 -5.295 18.766 1.00 87.12 117 LYS A N 1
ATOM 945 C CA . LYS A 1 117 ? -15.111 -4.973 17.343 1.00 87.12 117 LYS A CA 1
ATOM 946 C C . LYS A 1 117 ? -13.840 -4.153 17.108 1.00 87.12 117 LYS A C 1
ATOM 948 O O . LYS A 1 117 ? -13.055 -4.523 16.239 1.00 87.12 117 LYS A O 1
ATOM 953 N N . LEU A 1 118 ? -13.621 -3.090 17.886 1.00 87.25 118 LEU A N 1
ATOM 954 C CA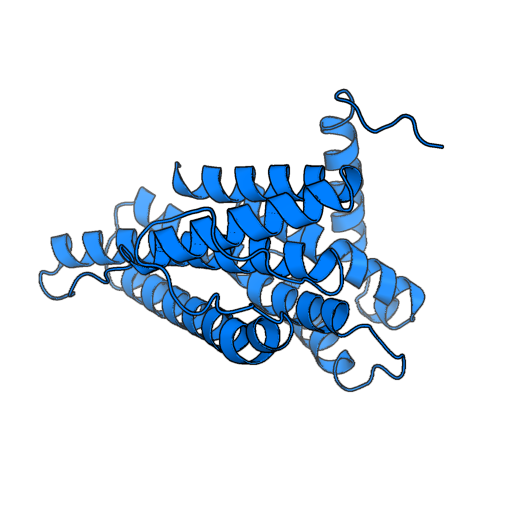 . LEU A 1 118 ? -12.424 -2.255 17.767 1.00 87.25 118 LEU A CA 1
ATOM 955 C C . LEU A 1 118 ? -11.167 -3.050 18.142 1.00 87.25 118 LEU A C 1
ATOM 957 O O . LEU A 1 118 ? -10.179 -2.995 17.421 1.00 87.25 118 LEU A O 1
ATOM 961 N N . GLU A 1 119 ? -11.231 -3.881 19.186 1.00 87.94 119 GLU A N 1
ATOM 962 C CA . GLU A 1 119 ? -10.117 -4.760 19.569 1.00 87.94 119 GLU A CA 1
ATOM 963 C C . GLU A 1 119 ? -9.735 -5.735 18.438 1.00 87.94 119 GLU A C 1
ATOM 965 O O . GLU A 1 119 ? -8.556 -5.930 18.133 1.00 87.94 119 GLU A O 1
ATOM 970 N N . ARG A 1 120 ? -10.729 -6.326 17.759 1.00 90.06 120 ARG A N 1
ATOM 971 C CA . ARG A 1 120 ? -10.495 -7.195 16.595 1.00 90.06 120 ARG A CA 1
ATOM 972 C C . ARG A 1 120 ? -9.846 -6.435 15.437 1.00 90.06 120 ARG A C 1
ATOM 974 O O . ARG A 1 120 ? -8.958 -6.983 14.785 1.00 90.06 120 ARG A O 1
ATOM 981 N N . LEU A 1 121 ? -10.282 -5.201 15.185 1.00 91.19 121 LEU A N 1
ATOM 982 C CA . LEU A 1 121 ? -9.710 -4.349 14.141 1.00 91.19 121 LEU A CA 1
ATOM 983 C C . LEU A 1 121 ? -8.264 -3.965 14.460 1.00 91.19 121 LEU A C 1
ATOM 985 O O . LEU A 1 121 ? -7.417 -4.089 13.582 1.00 91.19 121 LEU A O 1
ATOM 989 N N . VAL A 1 122 ? -7.955 -3.618 15.713 1.00 91.06 122 VAL A N 1
ATOM 990 C CA . VAL A 1 122 ? -6.577 -3.361 16.168 1.00 91.06 122 VAL A CA 1
ATOM 991 C C . VAL A 1 122 ? -5.695 -4.585 15.953 1.00 91.06 122 VAL A C 1
ATOM 993 O O . VAL A 1 122 ? -4.635 -4.468 15.347 1.00 91.06 122 VAL A O 1
ATOM 996 N N . LYS A 1 123 ? -6.142 -5.780 16.364 1.00 91.56 123 LYS A N 1
ATOM 997 C CA . LYS A 1 123 ? -5.381 -7.023 16.140 1.00 91.56 123 LYS A CA 1
ATOM 998 C C . LYS A 1 123 ? -5.107 -7.262 14.656 1.00 91.56 123 LYS A C 1
ATOM 1000 O O . LYS A 1 123 ? -3.991 -7.616 14.289 1.00 91.56 123 LYS A O 1
ATOM 1005 N N . ARG A 1 124 ? -6.101 -7.042 13.791 1.00 92.62 124 ARG A N 1
ATOM 1006 C CA . ARG A 1 124 ? -5.930 -7.169 12.337 1.00 92.62 124 ARG A CA 1
ATOM 1007 C C . ARG A 1 124 ? -4.966 -6.116 11.779 1.00 92.62 124 ARG A C 1
ATOM 1009 O O . ARG A 1 124 ? -4.139 -6.459 10.940 1.00 92.62 124 ARG A O 1
ATOM 1016 N N . ALA A 1 125 ? -5.046 -4.875 12.256 1.00 92.56 125 ALA A N 1
ATOM 1017 C CA . ALA A 1 125 ? -4.136 -3.801 11.874 1.00 92.56 125 ALA A CA 1
ATOM 1018 C C . ALA A 1 125 ? -2.688 -4.118 12.261 1.00 92.56 125 ALA A C 1
ATOM 1020 O O . ALA A 1 125 ? -1.803 -3.964 11.427 1.00 92.56 125 ALA A O 1
ATOM 1021 N N . MET A 1 126 ? -2.462 -4.636 13.472 1.00 92.44 126 MET A N 1
ATOM 1022 C CA . MET A 1 126 ? -1.141 -5.079 13.928 1.00 92.44 126 MET A CA 1
ATOM 1023 C C . MET A 1 126 ? -0.587 -6.216 13.065 1.00 92.44 126 MET A C 1
ATOM 1025 O O . MET A 1 126 ? 0.561 -6.157 12.654 1.00 92.44 126 MET A O 1
ATOM 1029 N N . VAL A 1 127 ? -1.406 -7.215 12.712 1.00 93.62 127 VAL A N 1
ATOM 1030 C CA . VAL A 1 127 ? -0.960 -8.311 11.832 1.00 93.62 127 VAL A CA 1
ATOM 1031 C C . VAL A 1 127 ? -0.514 -7.786 10.465 1.00 93.62 127 VAL A C 1
ATOM 1033 O O . VAL A 1 127 ? 0.545 -8.179 9.982 1.00 93.62 127 VAL A O 1
ATOM 1036 N N . ILE A 1 128 ? -1.294 -6.893 9.846 1.00 92.19 128 ILE A N 1
ATOM 1037 C CA . ILE A 1 128 ? -0.940 -6.300 8.546 1.00 92.19 128 ILE A CA 1
ATOM 1038 C C . ILE A 1 128 ? 0.307 -5.416 8.679 1.00 92.19 128 ILE A C 1
ATOM 1040 O O . ILE A 1 128 ? 1.199 -5.486 7.835 1.00 92.19 128 ILE A O 1
ATOM 1044 N N . HIS A 1 129 ? 0.394 -4.618 9.746 1.00 94.50 129 HIS A N 1
ATOM 1045 C CA . HIS A 1 129 ? 1.566 -3.805 10.059 1.00 94.50 129 HIS A CA 1
ATOM 1046 C C . HIS A 1 129 ? 2.833 -4.666 10.144 1.00 94.50 129 HIS A C 1
ATOM 1048 O O . HIS A 1 129 ? 3.783 -4.421 9.403 1.00 94.50 129 HIS A O 1
ATOM 1054 N N . ASP A 1 130 ? 2.824 -5.712 10.971 1.00 93.88 130 ASP A N 1
ATOM 1055 C CA . ASP A 1 130 ? 3.989 -6.568 11.213 1.00 93.88 130 ASP A CA 1
ATOM 1056 C C . ASP A 1 130 ? 4.403 -7.341 9.952 1.00 93.88 130 ASP A C 1
ATOM 1058 O O . ASP A 1 130 ? 5.591 -7.560 9.711 1.00 93.88 130 ASP A O 1
ATOM 1062 N N . GLN A 1 131 ? 3.437 -7.721 9.107 1.00 93.44 131 GLN A N 1
ATOM 1063 C CA . GLN A 1 131 ? 3.705 -8.333 7.802 1.00 93.44 131 GLN A CA 1
ATOM 1064 C C . GLN A 1 131 ? 4.421 -7.364 6.856 1.00 93.44 131 GLN A C 1
ATOM 1066 O O . GLN A 1 131 ? 5.439 -7.730 6.263 1.00 93.44 131 GLN A O 1
ATOM 1071 N N . ILE A 1 132 ? 3.916 -6.133 6.729 1.00 94.75 132 ILE A N 1
ATOM 1072 C CA . ILE A 1 132 ? 4.517 -5.107 5.867 1.00 94.75 132 ILE A CA 1
ATOM 1073 C C . ILE A 1 132 ? 5.896 -4.710 6.399 1.00 94.75 132 ILE A C 1
ATOM 1075 O O . ILE A 1 132 ? 6.846 -4.631 5.621 1.00 94.75 132 ILE A O 1
ATOM 1079 N N . GLU A 1 133 ? 6.031 -4.485 7.706 1.00 94.69 133 GLU A N 1
ATOM 1080 C CA . GLU A 1 133 ? 7.299 -4.104 8.327 1.00 94.69 133 GLU A CA 1
ATOM 1081 C C . GLU A 1 133 ? 8.337 -5.225 8.224 1.00 94.69 133 GLU A C 1
ATOM 1083 O O . GLU A 1 133 ? 9.467 -4.980 7.792 1.00 94.69 133 GLU A O 1
ATOM 1088 N N . GLY A 1 134 ? 7.958 -6.463 8.546 1.00 93.56 134 GLY A N 1
ATOM 1089 C CA . GLY A 1 134 ? 8.840 -7.622 8.430 1.00 93.56 134 GLY A CA 1
ATOM 1090 C C . GLY A 1 134 ? 9.332 -7.825 6.997 1.00 93.56 134 GLY A C 1
ATOM 1091 O O . GLY A 1 134 ? 10.531 -8.005 6.773 1.00 93.56 134 GLY A O 1
ATOM 1092 N N . TRP A 1 135 ? 8.434 -7.720 6.013 1.00 94.31 135 TRP A N 1
ATOM 1093 C CA . TRP A 1 135 ? 8.794 -7.766 4.595 1.00 94.31 135 TRP A CA 1
ATOM 1094 C C . TRP A 1 135 ? 9.717 -6.607 4.188 1.00 94.31 135 TRP A C 1
ATOM 1096 O O . TRP A 1 135 ? 10.729 -6.829 3.519 1.00 94.31 135 TRP A O 1
ATOM 1106 N N . TYR A 1 136 ? 9.412 -5.381 4.616 1.00 93.06 136 TYR A N 1
ATOM 1107 C CA . TYR A 1 136 ? 10.213 -4.195 4.314 1.00 93.06 136 TYR A CA 1
ATOM 1108 C C . TYR A 1 136 ? 11.653 -4.346 4.817 1.00 93.06 136 TYR A C 1
ATOM 1110 O O . TYR A 1 136 ? 12.605 -4.156 4.056 1.00 93.06 136 TYR A O 1
ATOM 1118 N N . LEU A 1 137 ? 11.820 -4.763 6.074 1.00 91.88 137 LEU A N 1
ATOM 1119 C CA . LEU A 1 137 ? 13.132 -4.976 6.685 1.00 91.88 137 LEU A CA 1
ATOM 1120 C C . LEU A 1 137 ? 13.896 -6.147 6.049 1.00 91.88 137 LEU A C 1
ATOM 1122 O O . LEU A 1 137 ? 15.118 -6.079 5.929 1.00 91.88 137 LEU A O 1
ATOM 1126 N N . ALA A 1 138 ? 13.200 -7.208 5.635 1.00 91.12 138 ALA A N 1
ATOM 1127 C CA . ALA A 1 138 ? 13.828 -8.402 5.072 1.00 91.12 138 ALA A CA 1
ATOM 1128 C C . ALA A 1 138 ? 14.200 -8.266 3.586 1.00 91.12 138 ALA A C 1
ATOM 1130 O O . ALA A 1 138 ? 15.207 -8.828 3.152 1.00 91.12 138 ALA A O 1
ATOM 1131 N N . GLU A 1 139 ? 13.401 -7.554 2.787 1.00 90.19 139 GLU A N 1
ATOM 1132 C CA . GLU A 1 139 ? 13.532 -7.575 1.324 1.00 90.19 139 GLU A CA 1
ATOM 1133 C C . GLU A 1 139 ? 13.851 -6.216 0.692 1.00 90.19 139 GLU A C 1
ATOM 1135 O O . GLU A 1 139 ? 14.613 -6.177 -0.287 1.00 90.19 139 GLU A O 1
ATOM 1140 N N . VAL A 1 140 ? 13.282 -5.129 1.229 1.00 87.75 140 VAL A N 1
ATOM 1141 C CA . VAL A 1 140 ? 13.419 -3.769 0.679 1.00 87.75 140 VAL A CA 1
ATOM 1142 C C . VAL A 1 140 ? 14.675 -3.103 1.216 1.00 87.75 140 VAL A C 1
ATOM 1144 O O . VAL A 1 140 ? 15.512 -2.677 0.421 1.00 87.75 140 VAL A O 1
ATOM 1147 N N . VAL A 1 141 ? 14.862 -3.097 2.539 1.00 86.44 141 VAL A N 1
ATOM 1148 C CA . VAL A 1 141 ? 16.027 -2.466 3.171 1.00 86.44 141 VAL A CA 1
ATOM 1149 C C . VAL A 1 141 ? 17.349 -3.027 2.634 1.00 86.44 141 VAL A C 1
ATOM 1151 O O . VAL A 1 141 ? 18.201 -2.236 2.243 1.00 86.44 141 VAL A O 1
ATOM 1154 N N . PRO A 1 142 ? 17.540 -4.353 2.488 1.00 84.00 142 PRO A N 1
ATOM 1155 C CA . PRO A 1 142 ? 18.775 -4.892 1.912 1.00 84.00 142 PRO A CA 1
ATOM 1156 C C . PRO A 1 142 ? 18.948 -4.604 0.414 1.00 84.00 142 PRO A C 1
ATOM 1158 O O . PRO A 1 142 ? 20.046 -4.752 -0.118 1.00 84.00 142 PRO A O 1
ATOM 1161 N N . ALA A 1 143 ? 17.873 -4.241 -0.292 1.00 80.00 143 ALA A N 1
ATOM 1162 C CA . ALA A 1 143 ? 17.920 -3.874 -1.707 1.00 80.00 143 ALA A CA 1
ATOM 1163 C C . ALA A 1 143 ? 18.296 -2.398 -1.933 1.00 80.00 143 ALA A C 1
ATOM 1165 O O . ALA A 1 143 ? 18.559 -2.011 -3.076 1.00 80.00 143 ALA A O 1
ATOM 1166 N N . VAL A 1 144 ? 18.320 -1.591 -0.868 1.00 73.75 144 VAL A N 1
ATOM 1167 C CA . VAL A 1 144 ? 18.742 -0.191 -0.872 1.00 73.75 144 VAL A CA 1
ATOM 1168 C C . VAL A 1 144 ? 20.025 -0.093 -0.038 1.00 73.75 144 VAL A C 1
ATOM 1170 O O . VAL A 1 144 ? 19.969 -0.213 1.183 1.00 73.75 144 VAL A O 1
ATOM 1173 N N . PRO A 1 145 ? 21.208 0.090 -0.646 1.00 62.62 145 PRO A N 1
ATOM 1174 C CA . PRO A 1 145 ? 22.425 0.313 0.123 1.00 62.62 145 PRO A CA 1
ATOM 1175 C C . PRO A 1 145 ? 22.326 1.660 0.857 1.00 62.62 145 PRO A C 1
ATOM 1177 O O . PRO A 1 145 ? 22.594 2.724 0.302 1.00 62.62 145 PRO A O 1
ATOM 1180 N N . TYR A 1 146 ? 21.903 1.628 2.120 1.00 59.91 146 TYR A N 1
ATOM 1181 C CA . TYR A 1 146 ? 21.971 2.787 3.004 1.00 59.91 146 TYR A CA 1
ATOM 1182 C C . TYR A 1 146 ? 23.416 2.933 3.488 1.00 59.91 146 TYR A C 1
ATOM 1184 O O . TYR A 1 146 ? 23.912 2.108 4.257 1.00 59.91 146 TYR A O 1
ATOM 1192 N N . ILE A 1 147 ? 24.112 3.976 3.038 1.00 53.50 147 ILE A N 1
ATOM 1193 C CA . ILE A 1 147 ? 25.465 4.274 3.513 1.00 53.50 147 ILE A CA 1
ATOM 1194 C C . ILE A 1 147 ? 25.357 4.779 4.955 1.00 53.50 147 ILE A C 1
ATOM 1196 O O . ILE A 1 147 ? 24.886 5.887 5.191 1.00 53.50 147 ILE A O 1
ATOM 1200 N N . GLN A 1 148 ? 25.805 3.993 5.935 1.00 44.88 148 GLN A N 1
ATOM 1201 C CA . GLN A 1 148 ? 26.068 4.522 7.274 1.00 44.88 148 GLN A CA 1
ATOM 1202 C C . GLN A 1 148 ? 27.237 5.507 7.181 1.00 44.88 148 GLN A C 1
ATOM 1204 O O . GLN A 1 148 ? 28.373 5.104 6.934 1.00 44.88 148 GLN A O 1
ATOM 1209 N N . GLN A 1 149 ? 26.978 6.798 7.389 1.00 43.50 149 GLN A N 1
ATOM 1210 C CA . GLN A 1 149 ? 28.056 7.753 7.625 1.00 43.50 149 GLN A CA 1
ATOM 1211 C C . GLN A 1 149 ? 28.678 7.445 8.990 1.00 43.50 149 GLN A C 1
ATOM 1213 O O . GLN A 1 149 ? 28.043 7.574 10.036 1.00 43.50 149 GLN A O 1
ATOM 1218 N N . HIS A 1 150 ? 29.917 6.967 8.963 1.00 41.09 150 HIS A N 1
ATOM 1219 C CA . HIS A 1 150 ? 30.713 6.720 10.153 1.00 41.09 150 HIS A CA 1
ATOM 1220 C C . HIS A 1 150 ? 31.223 8.066 10.689 1.00 41.09 150 HIS A C 1
ATOM 1222 O O . HIS A 1 150 ? 32.087 8.679 10.073 1.00 41.09 150 HIS A O 1
ATOM 1228 N N . GLY A 1 151 ? 30.686 8.493 11.835 1.00 43.97 151 GLY A N 1
ATOM 1229 C CA . GLY A 1 151 ? 31.294 9.487 12.721 1.00 43.97 151 GLY A CA 1
ATOM 1230 C C . GLY A 1 151 ? 31.147 10.956 12.321 1.00 43.97 151 GLY A C 1
ATOM 1231 O O . GLY A 1 151 ? 32.029 11.492 11.671 1.00 43.97 151 GLY A O 1
ATOM 1232 N N . ASP A 1 152 ? 30.111 11.631 12.828 1.00 33.66 152 ASP A N 1
ATOM 1233 C CA . ASP A 1 152 ? 30.297 12.926 13.502 1.00 33.66 152 ASP A CA 1
ATOM 1234 C C . ASP A 1 152 ? 29.049 13.312 14.318 1.00 33.66 152 ASP A C 1
ATOM 1236 O O . ASP A 1 152 ? 27.921 13.241 13.832 1.00 33.66 152 ASP A O 1
ATOM 1240 N N . ASN A 1 153 ? 29.239 13.726 15.576 1.00 44.88 153 ASN A N 1
ATOM 1241 C CA . ASN A 1 153 ? 28.170 14.111 16.521 1.00 44.88 153 ASN A CA 1
ATOM 1242 C C . ASN A 1 153 ? 27.660 15.553 16.314 1.00 44.88 153 ASN A C 1
ATOM 1244 O O . ASN A 1 153 ? 27.097 16.172 17.217 1.00 44.88 153 ASN A O 1
ATOM 1248 N N . SER A 1 154 ? 27.820 16.093 15.112 1.00 41.09 154 SER A N 1
ATOM 1249 C CA . SER A 1 154 ? 27.260 17.373 14.692 1.00 41.09 154 SER A CA 1
ATOM 1250 C C . SER A 1 154 ? 26.837 17.247 13.235 1.00 41.09 154 SER A C 1
ATOM 1252 O O . SER A 1 154 ? 27.671 17.002 12.370 1.00 41.09 154 SER A O 1
ATOM 1254 N N . ALA A 1 155 ? 25.529 17.363 12.990 1.00 41.09 155 ALA A N 1
ATOM 1255 C CA . ALA A 1 155 ? 24.906 17.189 11.681 1.00 41.09 155 ALA A CA 1
ATOM 1256 C C . ALA A 1 155 ? 25.639 17.955 10.563 1.00 41.09 155 ALA A C 1
ATOM 1258 O O . ALA A 1 155 ? 26.016 19.116 10.740 1.00 41.09 155 ALA A O 1
ATOM 1259 N N . PRO A 1 156 ? 25.721 17.339 9.376 1.00 38.84 156 PRO A N 1
ATOM 1260 C CA . PRO A 1 156 ? 24.836 17.796 8.309 1.00 38.84 156 PRO A CA 1
ATOM 1261 C C . PRO A 1 156 ? 24.173 16.630 7.555 1.00 38.84 156 PRO A C 1
ATOM 1263 O O . PRO A 1 156 ? 24.851 15.722 7.100 1.00 38.84 156 PRO A O 1
ATOM 1266 N N . LEU A 1 157 ? 22.843 16.716 7.406 1.00 40.28 157 LEU A N 1
ATOM 1267 C CA . LEU A 1 157 ? 22.001 16.078 6.376 1.00 40.28 157 LEU A CA 1
ATOM 1268 C C . LEU A 1 157 ? 22.297 14.590 6.081 1.00 40.28 157 LEU A C 1
ATOM 1270 O O . LEU A 1 157 ? 23.214 14.242 5.343 1.00 40.28 157 LEU A O 1
ATOM 1274 N N . GLY A 1 158 ? 21.455 13.722 6.655 1.00 42.12 158 GLY A N 1
ATOM 1275 C CA . GLY A 1 158 ? 21.588 12.264 6.624 1.00 42.12 158 GLY A CA 1
ATOM 1276 C C . GLY A 1 158 ? 21.789 11.658 5.225 1.00 42.12 158 GLY A C 1
ATOM 1277 O O . GLY A 1 158 ? 21.348 12.225 4.227 1.00 42.12 158 GLY A O 1
ATOM 1278 N N . PRO A 1 159 ? 22.449 10.490 5.151 1.00 45.97 159 PRO A N 1
ATOM 1279 C CA . PRO A 1 159 ? 22.966 9.910 3.917 1.00 45.97 159 PRO A CA 1
ATOM 1280 C C . PRO A 1 159 ? 21.865 9.747 2.864 1.00 45.97 159 PRO A C 1
ATOM 1282 O O . PRO A 1 159 ? 20.817 9.154 3.129 1.00 45.97 159 PRO A O 1
ATOM 1285 N N . SER A 1 160 ? 22.125 10.261 1.657 1.00 52.69 160 SER A N 1
ATOM 1286 C CA . SER A 1 160 ? 21.341 9.953 0.462 1.00 52.69 160 SER A CA 1
ATOM 1287 C C . SER A 1 160 ? 21.302 8.436 0.308 1.00 52.69 160 SER A C 1
ATOM 1289 O O . SER A 1 160 ? 22.338 7.814 0.086 1.00 52.69 160 SER A O 1
ATOM 1291 N N . ALA A 1 161 ? 20.129 7.824 0.448 1.00 57.78 161 ALA A N 1
ATOM 1292 C CA . ALA A 1 161 ? 19.957 6.431 0.067 1.00 57.78 161 ALA A CA 1
ATOM 1293 C C . ALA A 1 161 ? 20.340 6.288 -1.416 1.00 57.78 161 ALA A C 1
ATOM 1295 O O . ALA A 1 161 ? 19.833 7.021 -2.270 1.00 57.78 161 ALA A O 1
ATOM 1296 N N . GLU A 1 162 ? 21.263 5.377 -1.729 1.00 66.25 162 GLU A N 1
ATOM 1297 C CA . GLU A 1 162 ? 21.660 5.099 -3.109 1.00 66.25 162 GLU A CA 1
ATOM 1298 C C . GLU A 1 162 ? 20.645 4.145 -3.731 1.00 66.25 162 GLU A C 1
ATOM 1300 O O . GLU A 1 162 ? 20.869 2.946 -3.905 1.00 66.25 162 GLU A O 1
ATOM 1305 N N . TYR A 1 163 ? 19.466 4.676 -4.040 1.00 79.31 163 TYR A N 1
ATOM 1306 C CA . TYR A 1 163 ? 18.483 3.901 -4.773 1.00 79.31 163 TYR A CA 1
ATOM 1307 C C . TYR A 1 163 ? 19.056 3.539 -6.145 1.00 79.31 163 TYR A C 1
ATOM 1309 O O . TYR A 1 163 ? 19.490 4.396 -6.916 1.00 79.31 163 TYR A O 1
ATOM 1317 N N . SER A 1 164 ? 19.007 2.250 -6.472 1.00 77.06 164 SER A N 1
ATOM 1318 C CA . SER A 1 164 ? 19.433 1.738 -7.778 1.00 77.06 164 SER A CA 1
ATOM 1319 C C . SER A 1 164 ? 18.539 2.218 -8.927 1.00 77.06 164 SER A C 1
ATOM 1321 O O . SER A 1 164 ? 18.967 2.242 -10.078 1.00 77.06 164 SER A O 1
ATOM 1323 N N . GLN A 1 165 ? 17.288 2.584 -8.625 1.00 84.25 165 GLN A N 1
ATOM 1324 C CA . GLN A 1 165 ? 16.299 3.079 -9.582 1.00 84.25 165 GLN A CA 1
ATOM 1325 C C . GLN A 1 165 ? 15.155 3.834 -8.874 1.00 84.25 165 GLN A C 1
ATOM 1327 O O . GLN A 1 165 ? 14.859 3.533 -7.714 1.00 84.25 165 GLN A O 1
ATOM 1332 N N . PRO A 1 166 ? 14.424 4.731 -9.571 1.00 86.69 166 PRO A N 1
ATOM 1333 C CA . PRO A 1 166 ? 13.319 5.525 -9.006 1.00 86.69 166 PRO A CA 1
ATOM 1334 C C . PRO A 1 166 ? 12.243 4.712 -8.312 1.00 86.69 166 PRO A C 1
ATOM 1336 O O . PRO A 1 166 ? 11.702 5.142 -7.299 1.00 86.69 166 PRO A O 1
ATOM 1339 N N . LEU A 1 167 ? 11.939 3.527 -8.847 1.00 88.69 167 LEU A N 1
ATOM 1340 C CA . LEU A 1 167 ? 10.904 2.672 -8.285 1.00 88.69 167 LEU A CA 1
ATOM 1341 C C . LEU A 1 167 ? 11.237 2.244 -6.849 1.00 88.69 167 LEU A C 1
ATOM 1343 O O . LEU A 1 167 ? 10.320 2.120 -6.051 1.00 88.69 167 LEU A O 1
ATOM 1347 N N . MET A 1 168 ? 12.516 2.092 -6.489 1.00 89.25 168 MET A N 1
ATOM 1348 C CA . MET A 1 168 ? 12.904 1.792 -5.104 1.00 89.25 168 MET A CA 1
ATOM 1349 C C . MET A 1 168 ? 12.607 2.967 -4.164 1.00 89.25 168 MET A C 1
ATOM 1351 O O . MET A 1 168 ? 12.051 2.752 -3.095 1.00 89.25 168 MET A O 1
ATOM 1355 N N . GLY A 1 169 ? 12.873 4.206 -4.591 1.00 90.06 169 GLY A N 1
ATOM 1356 C CA . GLY A 1 169 ? 12.479 5.394 -3.823 1.00 90.06 169 GLY A CA 1
ATOM 1357 C C . GLY A 1 169 ? 10.957 5.512 -3.679 1.00 90.06 169 GLY A C 1
ATOM 1358 O O . GLY A 1 169 ? 10.447 5.810 -2.603 1.00 90.06 169 GLY A O 1
ATOM 1359 N N . VAL A 1 170 ? 10.201 5.190 -4.734 1.00 90.69 170 VAL A N 1
ATOM 1360 C CA . VAL A 1 170 ? 8.730 5.123 -4.660 1.00 90.69 170 VAL A CA 1
ATOM 1361 C C . VAL A 1 170 ? 8.271 4.067 -3.646 1.00 90.69 170 VAL A C 1
ATOM 1363 O O . VAL A 1 170 ? 7.368 4.347 -2.858 1.00 90.69 170 VAL A O 1
ATOM 1366 N N . LEU A 1 171 ? 8.889 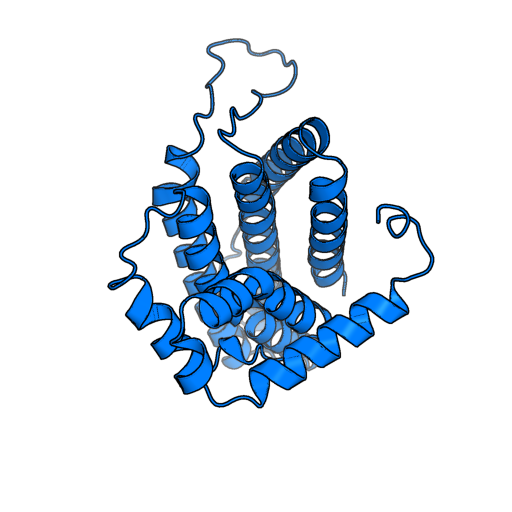2.881 -3.629 1.00 91.00 171 LEU A N 1
ATOM 1367 C CA . LEU A 1 171 ? 8.569 1.820 -2.668 1.00 91.00 171 LEU A CA 1
ATOM 1368 C C . LEU A 1 171 ? 8.828 2.253 -1.225 1.00 91.00 171 LEU A C 1
ATOM 1370 O O . LEU A 1 171 ? 7.955 2.042 -0.382 1.00 91.00 171 LEU A O 1
ATOM 1374 N N . ASP A 1 172 ? 9.962 2.900 -0.950 1.00 91.31 172 ASP A N 1
ATOM 1375 C CA . ASP A 1 172 ? 10.285 3.419 0.384 1.00 91.31 172 ASP A CA 1
ATOM 1376 C C . ASP A 1 172 ? 9.260 4.459 0.839 1.00 91.31 172 ASP A C 1
ATOM 1378 O O . ASP A 1 172 ? 8.753 4.371 1.962 1.00 91.31 172 ASP A O 1
ATOM 1382 N N . CYS A 1 173 ? 8.886 5.401 -0.034 1.00 92.00 173 CYS A N 1
ATOM 1383 C CA . CYS A 1 173 ? 7.849 6.387 0.265 1.00 92.00 173 CYS A CA 1
ATOM 1384 C C . CYS A 1 173 ? 6.506 5.727 0.607 1.00 92.00 173 CYS A C 1
ATOM 1386 O O . CYS A 1 173 ? 5.910 6.043 1.639 1.00 92.00 173 CYS A O 1
ATOM 1388 N N . VAL A 1 174 ? 6.014 4.838 -0.261 1.00 91.12 174 VAL A N 1
ATOM 1389 C CA . VAL A 1 174 ? 4.678 4.236 -0.117 1.00 91.12 174 VAL A CA 1
ATOM 1390 C C . VAL A 1 174 ? 4.627 3.309 1.095 1.00 91.12 174 VAL A C 1
ATOM 1392 O O . VAL A 1 174 ? 3.684 3.392 1.882 1.00 91.12 174 VAL A O 1
ATOM 1395 N N . THR A 1 175 ? 5.651 2.476 1.290 1.00 93.69 175 THR A N 1
ATOM 1396 C CA . THR A 1 175 ? 5.702 1.524 2.409 1.00 93.69 175 THR A CA 1
ATOM 1397 C C . THR A 1 175 ? 5.737 2.257 3.744 1.00 93.69 175 THR A C 1
ATOM 1399 O O . THR A 1 175 ? 4.887 2.015 4.597 1.00 93.69 175 THR A O 1
ATOM 1402 N N . ASN A 1 176 ? 6.648 3.223 3.910 1.00 94.12 176 ASN A N 1
ATOM 1403 C CA . ASN A 1 176 ? 6.753 3.969 5.165 1.00 94.12 176 ASN A CA 1
ATOM 1404 C C . ASN A 1 176 ? 5.517 4.833 5.434 1.00 94.12 176 ASN A C 1
ATOM 1406 O O . ASN A 1 176 ? 5.108 4.952 6.583 1.00 94.12 176 ASN A O 1
ATOM 1410 N N . SER A 1 177 ? 4.882 5.394 4.402 1.00 92.00 177 SER A N 1
ATOM 1411 C CA . SER A 1 177 ? 3.648 6.174 4.592 1.00 92.00 177 SER A CA 1
ATOM 1412 C C . SER A 1 177 ? 2.466 5.296 4.990 1.00 92.00 177 SER A C 1
ATOM 1414 O O . SER A 1 177 ? 1.649 5.694 5.820 1.00 92.00 177 SER A O 1
ATOM 1416 N N . THR A 1 178 ? 2.390 4.087 4.432 1.00 91.12 178 THR A N 1
ATOM 1417 C CA . THR A 1 178 ? 1.385 3.091 4.821 1.00 91.12 178 THR A CA 1
ATOM 1418 C C . THR A 1 178 ? 1.591 2.661 6.269 1.00 91.12 178 THR A C 1
ATOM 1420 O O . THR A 1 178 ? 0.629 2.639 7.031 1.00 91.12 178 THR A O 1
ATOM 1423 N N . LEU A 1 179 ? 2.838 2.380 6.666 1.00 93.88 179 LEU A N 1
ATOM 1424 C CA . LEU A 1 179 ? 3.168 2.008 8.042 1.00 93.88 179 LEU A CA 1
ATOM 1425 C C . LEU A 1 179 ? 2.802 3.123 9.026 1.00 93.88 179 LEU A C 1
ATOM 1427 O O . LEU A 1 179 ? 2.094 2.829 9.976 1.00 93.88 179 LEU A O 1
ATOM 1431 N N . ILE A 1 180 ? 3.136 4.391 8.745 1.00 93.25 180 ILE A N 1
ATOM 1432 C CA . ILE A 1 180 ? 2.687 5.529 9.574 1.00 93.25 180 ILE A CA 1
ATOM 1433 C C . ILE A 1 180 ? 1.157 5.549 9.700 1.00 93.25 180 ILE A C 1
ATOM 1435 O O . ILE A 1 180 ? 0.624 5.703 10.792 1.00 93.25 180 ILE A O 1
ATOM 1439 N N . THR A 1 181 ? 0.436 5.357 8.591 1.00 90.31 181 THR A N 1
ATOM 1440 C CA . THR A 1 181 ? -1.038 5.377 8.599 1.00 90.31 181 THR A CA 1
ATOM 1441 C C . THR A 1 181 ? -1.617 4.262 9.480 1.00 90.31 181 THR A C 1
ATOM 1443 O O . THR A 1 181 ? -2.583 4.486 10.208 1.00 90.31 181 THR A O 1
ATOM 1446 N N . LEU A 1 182 ? -1.025 3.064 9.442 1.00 91.62 182 LEU A N 1
ATOM 1447 C CA . LEU A 1 182 ? -1.410 1.949 10.310 1.00 91.62 182 LEU A CA 1
ATOM 1448 C C . LEU A 1 182 ? -1.028 2.205 11.773 1.00 91.62 182 LEU A C 1
ATOM 1450 O O . LEU A 1 182 ? -1.843 1.949 12.654 1.00 91.62 182 LEU A O 1
ATOM 1454 N N . GLU A 1 183 ? 0.175 2.723 12.029 1.00 93.06 183 GLU A N 1
ATOM 1455 C CA . GLU A 1 183 ? 0.680 3.079 13.361 1.00 93.06 183 GLU A CA 1
ATOM 1456 C C . GLU A 1 183 ? -0.251 4.089 14.047 1.00 93.06 183 GLU A C 1
ATOM 1458 O O . GLU A 1 183 ? -0.660 3.863 15.186 1.00 93.06 183 GLU A O 1
ATOM 1463 N N . ASP A 1 184 ? -0.680 5.136 13.337 1.00 90.19 184 ASP A N 1
ATOM 1464 C CA . ASP A 1 184 ? -1.645 6.105 13.866 1.00 90.19 184 ASP A CA 1
ATOM 1465 C C . ASP A 1 184 ? -3.009 5.464 14.137 1.00 90.19 184 ASP A C 1
ATOM 1467 O O . ASP A 1 184 ? -3.560 5.627 15.226 1.00 90.19 184 ASP A O 1
ATOM 1471 N N . ALA A 1 185 ? -3.545 4.685 13.188 1.00 89.12 185 ALA A N 1
ATOM 1472 C CA . ALA A 1 185 ? -4.827 4.004 13.368 1.00 89.12 185 ALA A CA 1
ATOM 1473 C C . ALA A 1 185 ? -4.808 3.060 14.585 1.00 89.12 185 ALA A C 1
ATOM 1475 O O . ALA A 1 185 ? -5.781 3.004 15.347 1.00 89.12 185 ALA A O 1
ATOM 1476 N N . ILE A 1 186 ? -3.695 2.349 14.797 1.00 91.56 186 ILE A N 1
ATOM 1477 C CA . ILE A 1 186 ? -3.467 1.484 15.958 1.00 91.56 186 ILE A CA 1
ATOM 1478 C C . ILE A 1 186 ? -3.393 2.325 17.236 1.00 91.56 186 ILE A C 1
ATOM 1480 O O . ILE A 1 186 ? -4.145 2.049 18.171 1.00 91.56 186 ILE A O 1
ATOM 1484 N N . SER A 1 187 ? -2.542 3.354 17.293 1.00 89.94 187 SER A N 1
ATOM 1485 C CA . SER A 1 187 ? -2.367 4.191 18.489 1.00 89.94 187 SER A CA 1
ATOM 1486 C C . SER A 1 187 ? -3.653 4.904 18.904 1.00 89.94 187 SER A C 1
ATOM 1488 O O . SER A 1 187 ? -3.995 4.895 20.091 1.00 89.94 187 SER A O 1
ATOM 1490 N N . THR A 1 188 ? -4.405 5.463 17.952 1.00 88.06 188 THR A N 1
ATOM 1491 C CA . THR A 1 188 ? -5.712 6.081 18.216 1.00 88.06 188 THR A CA 1
ATOM 1492 C C . THR A 1 188 ? -6.699 5.056 18.769 1.00 88.06 188 THR A C 1
ATOM 1494 O O . THR A 1 188 ? -7.335 5.295 19.796 1.00 88.06 188 THR A O 1
ATOM 1497 N N . SER A 1 189 ? -6.795 3.884 18.138 1.00 88.25 189 SER A N 1
ATOM 1498 C CA . SER A 1 189 ? -7.733 2.838 18.559 1.00 88.25 189 SER A CA 1
ATOM 1499 C C . SER A 1 189 ? -7.392 2.258 19.935 1.00 88.25 189 SER A C 1
ATOM 1501 O O . SER A 1 189 ? -8.287 2.041 20.749 1.00 88.25 189 SER A O 1
ATOM 1503 N N . VAL A 1 190 ? -6.106 2.022 20.220 1.00 88.19 190 VAL A N 1
ATOM 1504 C CA . VAL A 1 190 ? -5.643 1.517 21.522 1.00 88.19 190 VAL A CA 1
ATOM 1505 C C . VAL A 1 190 ? -5.905 2.538 22.621 1.00 88.19 190 VAL A C 1
ATOM 1507 O O . VAL A 1 190 ? -6.409 2.149 23.668 1.00 88.19 190 VAL A O 1
ATOM 1510 N N . SER A 1 191 ? -5.634 3.825 22.381 1.00 85.38 191 SER A N 1
ATOM 1511 C CA . SER A 1 191 ? -5.877 4.879 23.378 1.00 85.38 191 SER A CA 1
ATOM 1512 C C . SER A 1 191 ? -7.343 4.912 23.822 1.00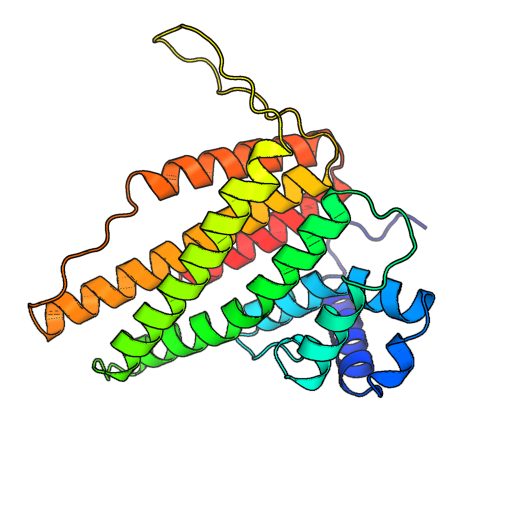 85.38 191 SER A C 1
ATOM 1514 O O . SER A 1 191 ? -7.626 4.968 25.016 1.00 85.38 191 SER A O 1
ATOM 1516 N N . LEU A 1 192 ? -8.278 4.761 22.880 1.00 83.19 192 LEU A N 1
ATOM 1517 C CA . LEU A 1 192 ? -9.713 4.706 23.178 1.00 83.19 192 LEU A CA 1
ATOM 1518 C C . LEU A 1 192 ? -10.121 3.439 23.943 1.00 83.19 192 LEU A C 1
ATOM 1520 O O . LEU A 1 192 ? -10.955 3.495 24.847 1.00 83.19 192 LEU A O 1
ATOM 1524 N N . LEU A 1 193 ? -9.526 2.288 23.618 1.00 82.31 193 LEU A N 1
ATOM 1525 C CA . LEU A 1 193 ? -9.751 1.050 24.373 1.00 82.31 193 LEU A CA 1
ATOM 1526 C C . LEU A 1 193 ? -9.194 1.148 25.803 1.00 82.31 193 LEU A C 1
ATOM 1528 O O . LEU A 1 193 ? -9.815 0.640 26.737 1.00 82.31 193 LEU A O 1
ATOM 1532 N N . SER A 1 194 ? -8.056 1.820 25.992 1.00 77.19 194 SER A N 1
ATOM 1533 C CA . SER A 1 194 ? -7.466 2.076 27.311 1.00 77.19 194 SER A CA 1
ATOM 1534 C C . SER A 1 194 ? -8.354 2.968 28.180 1.00 77.19 194 SER A C 1
ATOM 1536 O O . SER A 1 194 ? -8.490 2.695 29.370 1.00 77.19 194 SER A O 1
ATOM 1538 N N . GLU A 1 195 ? -8.983 3.995 27.601 1.00 72.38 195 GLU A N 1
ATOM 1539 C CA . GLU A 1 195 ? -9.941 4.863 28.304 1.00 72.38 195 GLU A CA 1
ATOM 1540 C C . GLU A 1 195 ? -11.234 4.127 28.685 1.00 72.38 195 GLU A C 1
ATOM 1542 O O . GLU A 1 195 ? -11.799 4.387 29.747 1.00 72.38 195 GLU A O 1
ATOM 1547 N N . SER A 1 196 ? -11.691 3.194 27.842 1.00 68.12 196 SER A N 1
ATOM 1548 C CA . SER A 1 196 ? -12.942 2.461 28.061 1.00 68.12 196 SER A CA 1
ATOM 1549 C C . SER A 1 196 ? -12.817 1.289 29.037 1.00 68.12 196 SER A C 1
ATOM 1551 O O . SER A 1 196 ? -13.775 1.023 29.759 1.00 68.12 196 SER A O 1
ATOM 1553 N N . ASP A 1 197 ? -11.699 0.557 29.019 1.00 61.72 197 ASP A N 1
ATOM 1554 C CA . ASP A 1 197 ? -11.577 -0.738 29.712 1.00 61.72 197 ASP A CA 1
ATOM 1555 C C . ASP A 1 197 ? -10.387 -0.794 30.688 1.00 61.72 197 ASP A C 1
ATOM 1557 O O . ASP A 1 197 ? -10.202 -1.783 31.386 1.00 61.72 197 ASP A O 1
ATOM 1561 N N . GLY A 1 198 ? -9.544 0.244 30.770 1.00 56.84 198 GLY A N 1
ATOM 1562 C CA . GLY A 1 198 ? -8.464 0.366 31.766 1.00 56.84 198 GLY A CA 1
ATOM 1563 C C . GLY A 1 198 ? -7.312 -0.650 31.664 1.00 56.84 198 GLY A C 1
ATOM 1564 O O . GLY A 1 198 ? -6.352 -0.553 32.429 1.00 56.84 198 GLY A O 1
ATOM 1565 N N . PHE A 1 199 ? -7.370 -1.611 30.735 1.00 55.91 199 PHE A N 1
ATOM 1566 C CA . PHE A 1 199 ? -6.445 -2.754 30.678 1.00 55.91 199 PHE A CA 1
ATOM 1567 C C . PHE A 1 199 ? -5.428 -2.728 29.530 1.00 55.91 199 PHE A C 1
ATOM 1569 O O . PHE A 1 199 ? -4.464 -3.497 29.554 1.00 55.91 199 PHE A O 1
ATOM 1576 N N . HIS A 1 200 ? -5.585 -1.858 28.530 1.00 65.38 200 HIS A N 1
ATOM 1577 C CA . HIS A 1 200 ? -4.673 -1.840 27.385 1.00 65.38 200 HIS A CA 1
ATOM 1578 C C . HIS A 1 200 ? -3.509 -0.870 27.607 1.00 65.38 200 HIS A C 1
ATOM 1580 O O . HIS A 1 200 ? -3.705 0.317 27.865 1.00 65.38 200 HIS A O 1
ATOM 1586 N N . LYS A 1 201 ? -2.272 -1.374 27.505 1.00 68.56 201 LYS A N 1
ATOM 1587 C CA . LYS A 1 201 ? -1.068 -0.536 27.525 1.00 68.56 201 LYS A CA 1
ATOM 1588 C C . LYS A 1 201 ? -0.972 0.231 26.195 1.00 68.56 201 LYS A C 1
ATOM 1590 O O . LYS A 1 201 ? -1.062 -0.419 25.152 1.00 68.56 201 LYS A O 1
ATOM 1595 N N . PRO A 1 202 ? -0.750 1.558 26.208 1.00 70.56 202 PRO A N 1
ATOM 1596 C CA . PRO A 1 202 ? -0.527 2.323 24.987 1.00 70.56 202 PRO A CA 1
ATOM 1597 C C . PRO A 1 202 ? 0.640 1.750 24.178 1.00 70.56 202 PRO A C 1
ATOM 1599 O O . PRO A 1 202 ? 1.687 1.414 24.743 1.00 70.56 202 PRO A O 1
ATOM 1602 N N . ILE A 1 203 ? 0.454 1.643 22.862 1.00 80.06 203 ILE A N 1
ATOM 1603 C CA . ILE A 1 203 ? 1.534 1.341 21.921 1.00 80.06 203 ILE A CA 1
ATOM 1604 C C . ILE A 1 203 ? 2.142 2.674 21.486 1.00 80.06 203 ILE A C 1
ATOM 1606 O O . ILE A 1 203 ? 1.429 3.550 20.994 1.00 80.06 203 ILE A O 1
ATOM 1610 N N . ASP A 1 204 ? 3.447 2.825 21.707 1.00 78.38 204 ASP A N 1
ATOM 1611 C CA . ASP A 1 204 ? 4.176 4.062 21.448 1.00 78.38 204 ASP A CA 1
ATOM 1612 C C . ASP A 1 204 ? 5.027 3.952 20.176 1.00 78.38 204 ASP A C 1
ATOM 1614 O O . ASP A 1 204 ? 6.043 3.255 20.146 1.00 78.38 204 ASP A O 1
ATOM 1618 N N . PHE A 1 205 ? 4.614 4.678 19.136 1.00 86.62 205 PHE A N 1
ATOM 1619 C CA . PHE A 1 205 ? 5.349 4.823 17.877 1.00 86.62 205 PHE A CA 1
ATOM 1620 C C . PHE A 1 205 ? 6.094 6.168 17.764 1.00 86.62 205 PHE A C 1
ATOM 1622 O O . PHE A 1 205 ? 6.610 6.497 16.692 1.00 86.62 205 PHE A O 1
ATOM 1629 N N . SER A 1 206 ? 6.207 6.943 18.852 1.00 82.50 206 SER A N 1
ATOM 1630 C CA . SER A 1 206 ? 6.786 8.300 18.856 1.00 82.50 206 SER A CA 1
ATOM 1631 C C . SER A 1 206 ? 8.220 8.378 18.324 1.00 82.50 206 SER A C 1
ATOM 1633 O O . SER A 1 206 ? 8.613 9.397 17.759 1.00 82.50 206 SER A O 1
ATOM 1635 N N . ILE A 1 207 ? 9.000 7.302 18.459 1.00 84.94 207 ILE A N 1
ATOM 1636 C CA . ILE A 1 207 ? 10.374 7.212 17.941 1.00 84.94 207 ILE A CA 1
ATOM 1637 C C . ILE A 1 207 ? 10.401 6.727 16.484 1.00 84.94 207 ILE A C 1
ATOM 1639 O O . ILE A 1 207 ? 11.283 7.122 15.715 1.00 84.94 207 ILE A O 1
ATOM 1643 N N . THR A 1 208 ? 9.465 5.861 16.094 1.00 88.12 208 THR A N 1
ATOM 1644 C CA . THR A 1 208 ? 9.447 5.215 14.774 1.00 88.12 208 THR A CA 1
ATOM 1645 C C . THR A 1 208 ? 8.904 6.157 13.701 1.00 88.12 208 THR A C 1
ATOM 1647 O O . THR A 1 208 ? 9.539 6.308 12.654 1.00 88.12 208 THR A O 1
ATOM 1650 N N . ILE A 1 209 ? 7.810 6.872 13.984 1.00 89.56 209 ILE A N 1
ATOM 1651 C CA . ILE A 1 209 ? 7.159 7.784 13.028 1.00 89.56 209 ILE A CA 1
ATOM 1652 C C . ILE A 1 209 ? 8.129 8.853 12.482 1.00 89.56 209 ILE A C 1
ATOM 1654 O O . ILE A 1 209 ? 8.214 8.998 11.259 1.00 89.56 209 ILE A O 1
ATOM 1658 N N . PRO A 1 210 ? 8.931 9.569 13.303 1.00 89.38 210 PRO A N 1
ATOM 1659 C CA . PRO A 1 210 ? 9.888 10.550 12.786 1.00 89.38 210 PRO A CA 1
ATOM 1660 C C . PRO A 1 210 ? 10.955 9.939 11.874 1.00 89.38 210 PRO A C 1
ATOM 1662 O O . PRO A 1 210 ? 11.323 10.541 10.865 1.00 89.38 210 PRO A O 1
ATOM 1665 N N . LYS A 1 211 ? 11.434 8.727 12.189 1.00 89.75 211 LYS A N 1
ATOM 1666 C CA . LYS A 1 211 ? 12.410 8.017 11.346 1.00 89.75 211 LYS A CA 1
ATOM 1667 C C . LYS A 1 211 ? 11.804 7.671 9.991 1.00 89.75 211 LYS A C 1
ATOM 1669 O O . LYS A 1 211 ? 12.421 7.947 8.965 1.00 89.75 211 LYS A O 1
ATOM 1674 N N . ARG A 1 212 ? 10.575 7.147 9.979 1.00 92.00 212 ARG A N 1
ATOM 1675 C CA . ARG A 1 212 ? 9.833 6.870 8.740 1.00 92.00 212 ARG A CA 1
ATOM 1676 C C . ARG A 1 212 ? 9.600 8.138 7.927 1.00 92.00 212 ARG A C 1
ATOM 1678 O O . ARG A 1 212 ? 9.801 8.129 6.716 1.00 92.00 212 ARG A O 1
ATOM 1685 N N . GLN A 1 213 ? 9.243 9.242 8.582 1.00 91.12 213 GLN A N 1
ATOM 1686 C CA . GLN A 1 213 ? 9.054 10.534 7.923 1.00 91.12 213 GLN A CA 1
ATOM 1687 C C . GLN A 1 2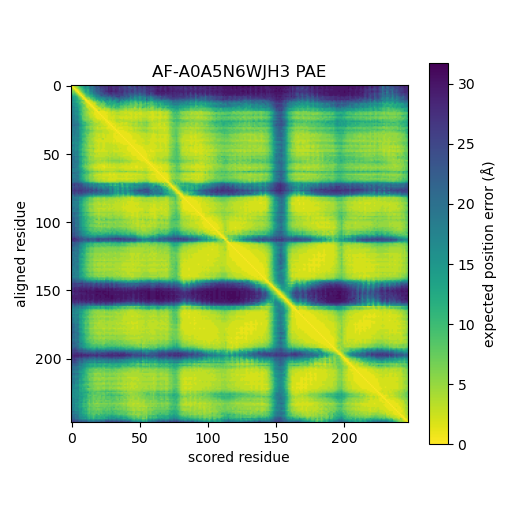13 ? 10.345 11.031 7.262 1.00 91.12 213 GLN A C 1
ATOM 1689 O O . GLN A 1 213 ? 10.301 11.526 6.134 1.00 91.12 213 GLN A O 1
ATOM 1694 N N . GLN A 1 214 ? 11.493 10.852 7.921 1.00 89.94 214 GLN A N 1
ATOM 1695 C CA . GLN A 1 214 ? 12.791 11.160 7.326 1.00 89.94 214 GLN A CA 1
ATOM 1696 C C . GLN A 1 214 ? 13.073 10.280 6.101 1.00 89.94 214 GLN A C 1
ATOM 1698 O O . GLN A 1 214 ? 13.467 10.804 5.060 1.00 89.94 214 GLN A O 1
ATOM 1703 N N . THR A 1 215 ? 12.821 8.970 6.187 1.00 90.06 215 THR A N 1
ATOM 1704 C CA . THR A 1 215 ? 12.973 8.052 5.046 1.00 90.06 215 THR A CA 1
ATOM 1705 C C . THR A 1 215 ? 12.096 8.472 3.867 1.00 90.06 215 THR A C 1
ATOM 1707 O O . THR A 1 215 ? 12.588 8.545 2.743 1.00 90.06 215 THR A O 1
ATOM 1710 N N . ILE A 1 216 ? 10.830 8.829 4.114 1.00 91.31 216 ILE A N 1
ATOM 1711 C CA . ILE A 1 216 ? 9.905 9.320 3.080 1.00 91.31 216 ILE A CA 1
ATOM 1712 C C . ILE A 1 216 ? 10.459 10.577 2.406 1.00 91.31 216 ILE A C 1
ATOM 1714 O O . ILE A 1 216 ? 10.407 10.673 1.181 1.00 91.31 216 ILE A O 1
ATOM 1718 N N . ASN A 1 217 ? 10.986 11.529 3.180 1.00 90.56 217 ASN A N 1
ATOM 1719 C CA . ASN A 1 217 ? 11.532 12.772 2.637 1.00 90.56 217 ASN A CA 1
ATOM 1720 C C . ASN A 1 217 ? 12.762 12.501 1.755 1.00 90.56 217 ASN A C 1
ATOM 1722 O O . ASN A 1 217 ? 12.788 12.949 0.611 1.00 90.56 217 ASN A O 1
ATOM 1726 N N . ASN A 1 218 ? 13.716 11.697 2.236 1.00 88.69 218 ASN A N 1
ATOM 1727 C CA . ASN A 1 218 ? 14.919 11.331 1.479 1.00 88.69 218 ASN A CA 1
ATOM 1728 C C . ASN A 1 218 ? 14.566 10.590 0.176 1.00 88.69 218 ASN A C 1
ATOM 1730 O O . ASN A 1 218 ? 15.114 10.870 -0.890 1.00 88.69 218 ASN A O 1
ATOM 1734 N N . ALA A 1 219 ? 13.628 9.643 0.255 1.00 90.56 219 ALA A N 1
ATOM 1735 C CA . ALA A 1 219 ? 13.137 8.886 -0.890 1.00 90.56 219 ALA A CA 1
ATOM 1736 C C . ALA A 1 219 ? 12.455 9.788 -1.929 1.00 90.56 219 ALA A C 1
ATOM 1738 O O . ALA A 1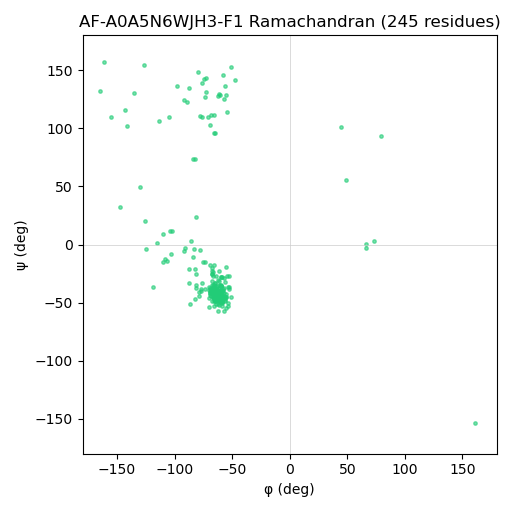 219 ? 12.724 9.687 -3.128 1.00 90.56 219 ALA A O 1
ATOM 1739 N N . LEU A 1 220 ? 11.615 10.717 -1.471 1.00 91.00 220 LEU A N 1
ATOM 1740 C CA . LEU A 1 220 ? 10.912 11.657 -2.335 1.00 91.00 220 LEU A CA 1
ATOM 1741 C C . LEU A 1 220 ? 11.877 12.630 -3.021 1.00 91.00 220 LEU A C 1
ATOM 1743 O O . LEU A 1 220 ? 11.727 12.899 -4.213 1.00 91.00 220 LEU A O 1
ATOM 1747 N N . GLU A 1 221 ? 12.870 13.145 -2.296 1.00 90.69 221 GLU A N 1
ATOM 1748 C CA . GLU A 1 221 ? 13.918 14.001 -2.861 1.00 90.69 221 GLU A CA 1
ATOM 1749 C C . GLU A 1 221 ? 14.716 13.279 -3.946 1.00 90.69 221 GLU A C 1
ATOM 1751 O O . GLU A 1 221 ? 14.915 13.839 -5.027 1.00 90.69 221 GLU A O 1
ATOM 1756 N N . TYR A 1 222 ? 15.075 12.014 -3.722 1.00 89.19 222 TYR A N 1
ATOM 1757 C CA . TYR A 1 222 ? 15.713 11.200 -4.753 1.00 89.19 222 TYR A CA 1
ATOM 1758 C C . TYR A 1 222 ? 14.829 11.061 -6.003 1.00 89.19 222 TYR A C 1
ATOM 1760 O O . TYR A 1 222 ? 15.285 11.313 -7.122 1.00 89.19 222 TYR A O 1
ATOM 1768 N N . VAL A 1 223 ? 13.549 10.699 -5.839 1.00 89.44 223 VAL A N 1
ATOM 1769 C CA . VAL A 1 223 ? 12.629 10.523 -6.978 1.00 89.44 223 VAL A CA 1
ATOM 1770 C C . VAL A 1 223 ? 12.447 11.836 -7.743 1.00 89.44 223 VAL A C 1
ATOM 1772 O O . VAL A 1 223 ? 12.448 11.819 -8.975 1.00 89.44 223 VAL A O 1
ATOM 1775 N N . ARG A 1 224 ? 12.354 12.975 -7.044 1.00 89.00 224 ARG A N 1
ATOM 1776 C CA . ARG A 1 224 ? 12.320 14.317 -7.656 1.00 89.00 224 ARG A CA 1
ATOM 1777 C C . ARG A 1 224 ? 13.575 14.611 -8.464 1.00 89.00 224 ARG A C 1
ATOM 1779 O O . ARG A 1 224 ? 13.452 15.097 -9.587 1.00 89.00 224 ARG A O 1
ATOM 1786 N N . GLY A 1 225 ? 14.748 14.309 -7.906 1.00 85.94 225 GLY A N 1
ATOM 1787 C CA . GLY A 1 225 ? 16.034 14.493 -8.576 1.00 85.94 225 GLY A CA 1
ATOM 1788 C C . GLY A 1 225 ? 16.162 13.652 -9.846 1.00 85.94 225 GLY A C 1
ATOM 1789 O O . GLY A 1 225 ? 16.736 14.115 -10.829 1.00 85.94 225 GLY A O 1
ATOM 1790 N N . TYR A 1 226 ? 15.578 12.450 -9.861 1.00 86.75 226 TYR A N 1
ATOM 1791 C CA . TYR A 1 226 ? 15.609 11.572 -11.030 1.00 86.75 226 TYR A CA 1
ATOM 1792 C C . TYR A 1 226 ? 14.542 11.920 -12.080 1.00 86.75 226 TYR A C 1
ATOM 1794 O O . TYR A 1 226 ? 14.824 11.948 -13.278 1.00 86.75 226 TYR A O 1
ATOM 1802 N N . SER A 1 227 ? 13.287 12.132 -11.668 1.00 83.81 227 SER A N 1
ATOM 1803 C CA . SER A 1 227 ? 12.177 12.415 -12.582 1.00 83.81 227 SER A CA 1
ATOM 1804 C C . SER A 1 227 ? 11.049 13.186 -11.902 1.00 83.81 227 SER A C 1
ATOM 1806 O O . SER A 1 227 ? 10.240 12.636 -11.153 1.00 83.81 227 SER A O 1
ATOM 1808 N N . LEU A 1 228 ? 10.901 14.454 -12.289 1.00 82.69 228 LEU A N 1
ATOM 1809 C CA . LEU A 1 228 ? 9.768 15.296 -11.890 1.00 82.69 228 LEU A CA 1
ATOM 1810 C C . LEU A 1 228 ? 8.412 14.711 -12.319 1.00 82.69 228 LEU A C 1
ATOM 1812 O O . LEU A 1 228 ? 7.398 14.948 -11.664 1.00 82.69 228 LEU A O 1
ATOM 1816 N N . VAL A 1 229 ? 8.384 13.935 -13.408 1.00 81.00 229 VAL A N 1
ATOM 1817 C CA . VAL A 1 229 ? 7.169 13.255 -13.881 1.00 81.00 229 VAL A CA 1
ATOM 1818 C C . VAL A 1 229 ? 6.778 12.122 -12.932 1.00 81.00 229 VAL A C 1
ATOM 1820 O O . VAL A 1 229 ? 5.594 11.956 -12.659 1.00 81.00 229 VAL A O 1
ATOM 1823 N N . ALA A 1 230 ? 7.751 11.376 -12.401 1.00 77.88 230 ALA A N 1
ATOM 1824 C CA . ALA A 1 230 ? 7.499 10.311 -11.428 1.00 77.88 230 ALA A CA 1
ATOM 1825 C C . ALA A 1 230 ? 7.194 10.858 -10.023 1.00 77.88 230 ALA A C 1
ATOM 1827 O O . ALA A 1 230 ? 6.393 10.275 -9.294 1.00 77.88 230 ALA A O 1
ATOM 1828 N N . ALA A 1 231 ? 7.796 11.991 -9.652 1.00 85.50 231 ALA A N 1
ATOM 1829 C CA . ALA A 1 231 ? 7.610 12.596 -8.339 1.00 85.50 231 ALA A CA 1
ATOM 1830 C C . ALA A 1 231 ? 6.199 13.158 -8.123 1.00 85.50 231 ALA A C 1
ATOM 1832 O O . ALA A 1 231 ? 5.642 12.986 -7.046 1.00 85.50 231 ALA A O 1
ATOM 1833 N N . LYS A 1 232 ? 5.586 13.785 -9.133 1.00 82.44 232 LYS A N 1
ATOM 1834 C CA . LYS A 1 232 ? 4.265 14.423 -8.980 1.00 82.44 232 LYS A CA 1
ATOM 1835 C C . LYS A 1 232 ? 3.148 13.457 -8.536 1.00 82.44 232 LYS A C 1
ATOM 1837 O O . LYS A 1 232 ? 2.462 13.770 -7.563 1.00 82.44 232 LYS A O 1
ATOM 1842 N N . PRO A 1 233 ? 2.939 12.289 -9.181 1.00 78.75 233 PRO A N 1
ATOM 1843 C CA . PRO A 1 233 ? 1.960 11.312 -8.703 1.00 78.75 233 PRO A CA 1
ATOM 1844 C C . PRO A 1 233 ? 2.277 10.794 -7.297 1.00 78.75 233 PRO A C 1
ATOM 1846 O O . PRO A 1 233 ? 1.360 10.552 -6.516 1.00 78.75 233 PRO A O 1
ATOM 1849 N N . LEU A 1 234 ? 3.566 10.654 -6.964 1.00 85.12 234 LEU A N 1
ATOM 1850 C CA . LEU A 1 234 ? 3.998 10.226 -5.638 1.00 85.12 234 LEU A CA 1
ATOM 1851 C C . LEU A 1 234 ? 3.643 11.266 -4.571 1.00 85.12 234 LEU A C 1
ATOM 1853 O O . LEU A 1 234 ? 3.034 10.915 -3.570 1.00 85.12 234 LEU A O 1
ATOM 1857 N N . GLU A 1 235 ? 3.952 12.543 -4.796 1.00 86.75 235 GLU A N 1
ATOM 1858 C CA . GLU A 1 235 ? 3.572 13.646 -3.901 1.00 86.75 235 GLU A CA 1
ATOM 1859 C C . GLU A 1 235 ? 2.068 13.691 -3.660 1.00 86.75 235 GLU A C 1
ATOM 1861 O O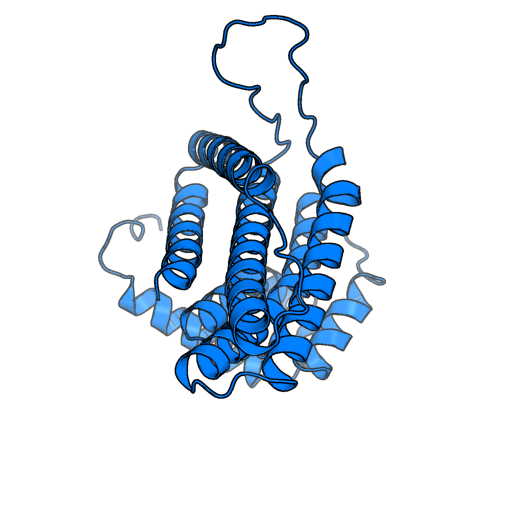 . GLU A 1 235 ? 1.623 13.823 -2.520 1.00 86.75 235 GLU A O 1
ATOM 1866 N N . PHE A 1 236 ? 1.293 13.554 -4.736 1.00 81.75 236 PHE A N 1
ATOM 1867 C CA . PHE A 1 236 ? -0.158 13.535 -4.661 1.00 81.75 236 PHE A CA 1
ATOM 1868 C C . PHE A 1 236 ? -0.658 12.362 -3.807 1.00 81.75 236 PHE A C 1
ATOM 1870 O O . PHE A 1 236 ? -1.440 12.574 -2.882 1.00 81.75 236 PHE A O 1
ATOM 1877 N N . GLY A 1 237 ? -0.158 11.145 -4.046 1.00 78.56 237 GLY A N 1
ATOM 1878 C CA . GLY A 1 237 ? -0.512 9.969 -3.245 1.00 78.56 237 GLY A CA 1
ATOM 1879 C C . GLY A 1 237 ? -0.094 10.091 -1.774 1.00 78.56 237 GLY A C 1
ATOM 1880 O O . GLY A 1 237 ? -0.863 9.745 -0.879 1.00 78.56 237 GLY A O 1
ATOM 1881 N N . LEU A 1 238 ? 1.088 10.651 -1.501 1.00 84.19 238 LEU A N 1
ATOM 1882 C CA . LEU A 1 238 ? 1.563 10.921 -0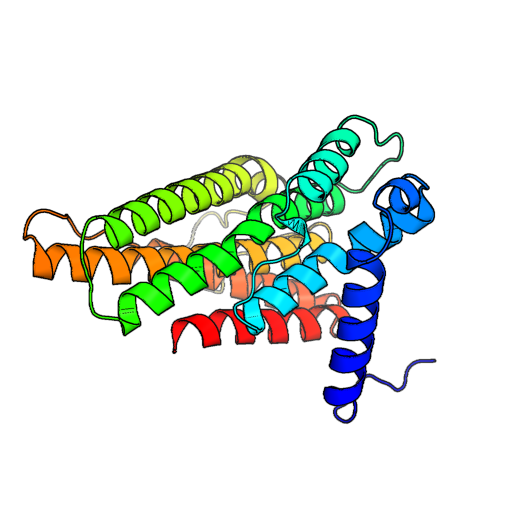.139 1.00 84.19 238 LEU A CA 1
ATOM 1883 C C . LEU A 1 238 ? 0.680 11.943 0.583 1.00 84.19 238 LEU A C 1
ATOM 1885 O O . LEU A 1 238 ? 0.381 11.774 1.764 1.00 84.19 238 LEU A O 1
ATOM 1889 N N . HIS A 1 239 ? 0.247 12.993 -0.115 1.00 82.25 239 HIS A N 1
ATOM 1890 C CA . HIS A 1 239 ? -0.691 13.969 0.431 1.00 82.25 239 HIS A CA 1
ATOM 1891 C C . HIS A 1 239 ? -2.043 13.323 0.758 1.00 82.25 239 HIS A C 1
ATOM 1893 O O . HIS A 1 239 ? -2.611 13.582 1.816 1.00 82.25 239 HIS A O 1
ATOM 1899 N N . GLN A 1 240 ? -2.551 12.455 -0.118 1.00 74.88 240 GLN A N 1
ATOM 1900 C CA . GLN A 1 240 ? -3.801 11.734 0.118 1.00 74.88 240 GLN A CA 1
ATOM 1901 C C . GLN A 1 240 ? -3.730 10.825 1.349 1.00 74.88 240 GLN A C 1
ATOM 1903 O O . GLN A 1 240 ? -4.603 10.902 2.212 1.00 74.88 240 GLN A O 1
ATOM 1908 N N . LEU A 1 241 ? -2.657 10.043 1.489 1.00 75.44 241 LEU A N 1
ATOM 1909 C CA . LEU A 1 241 ? -2.429 9.218 2.681 1.00 75.44 241 LEU A CA 1
ATOM 1910 C C . LEU A 1 241 ? -2.385 10.058 3.961 1.00 75.44 241 LEU A C 1
ATOM 1912 O O . LEU A 1 241 ? -2.972 9.676 4.968 1.00 75.44 241 LEU A O 1
ATOM 1916 N N . ARG A 1 242 ? -1.751 11.236 3.919 1.00 79.00 242 ARG A N 1
ATOM 1917 C CA . ARG A 1 242 ? -1.750 12.161 5.062 1.00 79.00 242 ARG A CA 1
ATOM 1918 C C . ARG A 1 242 ? -3.149 12.671 5.390 1.00 79.00 242 ARG A C 1
ATOM 1920 O O . ARG A 1 242 ? -3.511 12.672 6.558 1.00 79.00 242 ARG A O 1
ATOM 1927 N N . SER A 1 243 ? -3.947 13.027 4.384 1.00 75.25 243 SER A N 1
ATOM 1928 C CA . SER A 1 243 ? -5.314 13.516 4.605 1.00 75.25 243 SER A CA 1
ATOM 1929 C C . SER A 1 243 ? -6.243 12.473 5.237 1.00 75.25 243 SER A C 1
ATOM 1931 O O . SER A 1 243 ? -7.157 12.840 5.966 1.00 75.25 243 SER A O 1
ATOM 1933 N N . LEU A 1 244 ? -5.986 11.174 5.033 1.00 68.25 244 LEU A N 1
ATOM 1934 C CA . LEU A 1 244 ? -6.732 10.101 5.705 1.00 68.25 244 LEU A CA 1
ATOM 1935 C C . LEU A 1 244 ? -6.483 10.048 7.219 1.00 68.25 244 LEU A C 1
ATOM 1937 O O . LEU A 1 244 ? -7.295 9.472 7.932 1.00 68.25 244 LEU A O 1
ATOM 1941 N N . ARG A 1 245 ? -5.384 10.637 7.704 1.00 66.56 245 ARG A N 1
ATOM 1942 C CA . ARG A 1 245 ? -5.054 10.721 9.137 1.00 66.56 245 ARG A CA 1
ATOM 1943 C C . ARG A 1 245 ? -5.790 11.865 9.835 1.00 66.56 245 ARG A C 1
ATOM 1945 O O . ARG A 1 245 ? -5.962 11.829 11.045 1.00 66.56 245 ARG A O 1
ATOM 1952 N N . GLU A 1 246 ? -6.165 12.897 9.082 1.00 57.22 246 GLU A N 1
ATOM 1953 C CA . GLU A 1 246 ? -6.718 14.148 9.613 1.00 57.22 246 GLU A CA 1
ATOM 1954 C C . GLU A 1 246 ? -8.255 14.156 9.698 1.00 57.22 246 GLU A C 1
ATOM 1956 O O . GLU A 1 246 ? -8.815 15.114 10.231 1.00 57.22 246 GLU A O 1
ATOM 1961 N N . GLY A 1 247 ? -8.942 13.123 9.189 1.00 47.25 247 GLY A N 1
ATOM 1962 C CA . GLY A 1 247 ? -10.411 13.049 9.153 1.00 47.25 247 GLY A CA 1
ATOM 1963 C C . GLY A 1 247 ? -10.982 11.706 9.569 1.00 47.25 247 GLY A C 1
ATOM 1964 O O . GLY A 1 247 ? -11.830 11.694 10.481 1.00 47.25 247 GLY A O 1
#

Organism: NCBI:txid1034304

Mean predicted aligned error: 9.69 Å

Solvent-accessible surface area (backbone atoms only — not comparable to full-atom values): 14299 Å² total; per-residue (Å²): 144,87,87,84,87,74,96,78,49,73,69,57,54,54,49,53,48,51,51,51,50,53,52,56,72,72,44,66,70,76,65,41,73,43,72,66,50,31,52,53,51,64,72,42,45,63,56,52,38,51,53,20,41,74,67,57,34,75,31,73,64,57,38,64,76,47,42,51,60,60,54,67,41,76,80,63,64,88,64,95,67,56,70,56,57,53,53,50,50,57,49,46,70,59,51,32,54,47,26,43,51,55,40,54,48,51,54,41,63,75,66,67,68,77,51,74,67,52,56,52,49,42,54,50,48,49,55,54,45,52,52,53,51,52,47,39,63,70,58,49,49,77,69,34,60,66,60,78,81,82,82,72,101,62,86,79,81,79,67,74,64,53,56,88,45,59,62,48,21,51,48,49,28,53,52,39,51,50,46,46,52,49,51,50,56,40,37,56,53,43,48,54,48,22,74,74,67,74,73,54,78,77,66,83,54,81,73,53,49,59,54,38,53,50,49,28,50,56,21,47,52,51,23,41,73,76,32,62,80,65,28,51,62,49,54,52,52,54,52,50,58,52,54,66,74,79,112

Secondary structure (DSSP, 8-state):
-----SSS-HHHHHHHHHHHHHHHHTS-GGGGGSHHHHHHHHHHHHHHHHHHHHHT---GGGSHHHHHHHHHHHTT--S---HHHHHHHHHHHHHTTHHHHHHHHHHHHHH---SHHHHHHHHHHHHHHHHHHHHIIIIIGGGS--------SS---------SSHHHHHHHHHHHHHHHHHHHHHHHHHHHHHHHHS-PPPP--TTHHHHHHHHHHHHHHHHHHH-HHHHHHHHHHHHHHHHTT--

Sequence (247 aa):
MWQLLTNADNGRWNQLSHGTKALIQNCDIGRFRQPFERAMLESQRAFFIVQDMNLRQPCFLAQSPWREFLRETEETALTPTSRACVLRSKLCDWLVDVPVLLEEVSGTLHSGHYGMKLERLVKRAMVIHDQIEGWYLAEVVPAVPYIQQHGDNSAPLGPSAEYSQPLMGVLDCVTNSTLITLEDAISTSVSLLSESDGFHKPIDFSITIPKRQQTINNALEYVRGYSLVAAKPLEFGLHQLRSLREG